Protein AF-A0A8T0P0Z6-F1 (afdb_monomer_lite)

Sequence (246 aa):
MELEAVPFNVAAQAARHPKPAAPAFFATSVLPAGERDALSLLDGKRRLSSHDILGLSAVLQPHPLPDEVPPQPQPYPPKLRKRIDRIIAERRRGWRMWYPTLVDIADAALRKFARQTGSRYRLHTIYGENIIQTGEFLLDQYFHINFMAWPKGKQNKSQTPVHFFAEAHNPSQRNRYKEKITLCCMLVNAQRSPSHVDNCYACAKGKKKINHPNGEEHFGGHPRKTGETEDDCGCPSTIDVDYRFF

pLDDT: mean 70.1, std 17.38, range [28.62, 94.25]

InterPro domains:
  IPR022059 Domain of unknown function DUF3615 [PF12274] (106-213)

Foldseek 3Di:
DVVQLVVQLVVCVVVVPVDSNQRSQLCVPQCVQLVVQLCVLPPPDPDDDPVSVVSSVVSSDRDDDPPDDPPDPDPPDPVVVVVVVVVVVVVVVVCVVCVVVVVVQVVLLQVVVCVVPVWHWAWDFWQFWDWFDDDPDNAWIKIWTKTWTHTPDPDDPPDDTWIKIWMFTDHDPPDDDDRRTPDIDTQDCPPVPVDPLADQQRCVVVVTDGDDHPPDDDPSNDGDPPDDDPPPPDDDPPPPDSDRDD

Organism: Panicum virgatum (NCBI:txid38727)

Secondary structure (DSSP, 8-state):
-HHHHHHHHHHHHHTT-SSTHHHHHHHHHTHHHHHHHHHHHHTT-SS--HHHHHHHHHHTPPPPPTT-PPPP-----HHHHHHHHHHHHHHHHHHHHHHHHHHHHHHHHHHHHHHHHS--EEEEEEEEEEEEE-SSSTT-EEEEEEEEEEESSS--TT--PEEEEEEEEPPPTT--SS--EEEEEE-------SSTTSS-HHHHHTT------SS---TT-----TT----------TT-------

Structure (mmCIF, N/CA/C/O backbone):
data_AF-A0A8T0P0Z6-F1
#
_entry.id   AF-A0A8T0P0Z6-F1
#
loop_
_atom_site.group_PDB
_atom_site.id
_atom_site.type_symbol
_atom_site.label_atom_id
_atom_site.label_alt_id
_atom_site.label_comp_id
_atom_site.label_asym_id
_atom_site.label_entity_id
_atom_site.label_seq_id
_atom_site.pdbx_PDB_ins_code
_atom_site.Cartn_x
_atom_site.Cartn_y
_atom_site.Cartn_z
_atom_site.occupancy
_atom_site.B_iso_or_equiv
_atom_site.auth_seq_id
_atom_site.auth_comp_id
_atom_site.auth_asym_id
_atom_site.auth_atom_id
_atom_site.pdbx_PDB_model_num
ATOM 1 N N . MET A 1 1 ? 15.269 -30.163 -9.418 1.00 50.66 1 MET A N 1
ATOM 2 C CA . MET A 1 1 ? 15.721 -28.877 -9.986 1.00 50.66 1 MET A CA 1
ATOM 3 C C . MET A 1 1 ? 14.980 -28.533 -11.279 1.00 50.66 1 MET A C 1
ATOM 5 O O . MET A 1 1 ? 14.396 -27.466 -11.329 1.00 50.66 1 MET A O 1
ATOM 9 N N . GLU A 1 2 ? 14.885 -29.422 -12.281 1.00 51.09 2 GLU A N 1
ATOM 10 C CA . GLU A 1 2 ? 14.141 -29.129 -13.533 1.00 51.09 2 GLU A CA 1
ATOM 11 C C . GLU A 1 2 ? 12.633 -28.857 -13.341 1.00 51.09 2 GLU A C 1
ATOM 13 O O . GLU A 1 2 ? 12.065 -28.016 -14.032 1.00 51.09 2 GLU A O 1
ATOM 18 N N . LEU A 1 3 ? 11.989 -29.496 -12.358 1.00 56.78 3 LEU A N 1
ATOM 19 C CA . LEU A 1 3 ? 10.568 -29.283 -12.037 1.00 56.78 3 LEU A CA 1
ATOM 20 C C . LEU A 1 3 ? 10.249 -27.875 -11.493 1.00 56.78 3 LEU A C 1
ATOM 22 O O . LEU A 1 3 ? 9.133 -27.397 -11.678 1.00 56.78 3 LEU A O 1
ATOM 26 N N . GLU A 1 4 ? 11.212 -27.188 -10.869 1.00 62.84 4 GLU A N 1
ATOM 27 C CA . GLU A 1 4 ? 11.011 -25.838 -10.308 1.00 62.84 4 GLU A CA 1
ATOM 28 C C . GLU A 1 4 ? 11.092 -24.737 -11.378 1.00 62.84 4 GLU A C 1
ATOM 30 O O . GLU A 1 4 ? 10.569 -23.644 -11.181 1.00 62.84 4 GLU A O 1
ATOM 35 N N . ALA A 1 5 ? 11.688 -25.030 -12.538 1.00 67.50 5 ALA A N 1
ATOM 36 C CA . ALA A 1 5 ? 11.855 -24.098 -13.654 1.00 67.50 5 ALA A CA 1
ATOM 37 C C . ALA A 1 5 ? 10.603 -23.966 -14.544 1.00 67.50 5 ALA A C 1
ATOM 39 O O . ALA A 1 5 ? 10.434 -22.967 -15.251 1.00 67.50 5 ALA A O 1
ATOM 40 N N . VAL A 1 6 ? 9.717 -24.970 -14.522 1.00 76.25 6 VAL A N 1
ATOM 41 C CA . VAL A 1 6 ? 8.553 -25.067 -15.422 1.00 76.25 6 VAL A CA 1
ATOM 42 C C . VAL A 1 6 ? 7.593 -23.876 -15.280 1.00 76.25 6 VAL A C 1
ATOM 44 O O . VAL A 1 6 ? 7.261 -23.277 -16.308 1.00 76.25 6 VAL A O 1
ATOM 47 N N . PRO A 1 7 ? 7.188 -23.441 -14.068 1.00 80.62 7 PRO A N 1
ATOM 48 C CA . PRO A 1 7 ? 6.281 -22.301 -13.921 1.00 80.62 7 PRO A CA 1
ATOM 49 C C . PRO A 1 7 ? 6.872 -20.989 -14.454 1.00 80.62 7 PRO A C 1
ATOM 51 O O . PRO A 1 7 ? 6.157 -20.192 -15.062 1.00 80.62 7 PRO A O 1
ATOM 54 N N . PHE A 1 8 ? 8.182 -20.776 -14.279 1.00 78.50 8 PHE A N 1
ATOM 55 C CA . PHE A 1 8 ? 8.871 -19.572 -14.753 1.00 78.50 8 PHE A CA 1
ATOM 56 C C . PHE A 1 8 ? 8.949 -19.521 -16.279 1.00 78.50 8 PHE A C 1
ATOM 58 O O . PHE A 1 8 ? 8.708 -18.466 -16.864 1.00 78.50 8 PHE A O 1
ATOM 65 N N . ASN A 1 9 ? 9.208 -20.660 -16.927 1.00 75.06 9 ASN A N 1
ATOM 66 C CA . ASN A 1 9 ? 9.197 -20.762 -18.387 1.00 75.06 9 ASN A CA 1
ATOM 67 C C . ASN A 1 9 ? 7.802 -20.490 -18.965 1.00 75.06 9 ASN A C 1
ATOM 69 O O . ASN A 1 9 ? 7.666 -19.690 -19.892 1.00 75.06 9 ASN A O 1
ATOM 73 N N . VAL A 1 10 ? 6.759 -21.105 -18.397 1.00 80.62 10 VAL A N 1
ATOM 74 C CA . VAL A 1 10 ? 5.369 -20.912 -18.848 1.00 80.62 10 VAL A CA 1
ATOM 75 C C . VAL A 1 10 ? 4.936 -19.452 -18.680 1.00 80.62 10 VAL A C 1
ATOM 77 O O . VAL A 1 10 ? 4.376 -18.862 -19.604 1.00 80.62 10 VAL A O 1
ATOM 80 N N . ALA A 1 11 ? 5.251 -18.831 -17.539 1.00 76.12 11 ALA A N 1
ATOM 81 C CA . ALA A 1 11 ? 4.951 -17.421 -17.297 1.00 76.12 11 ALA A CA 1
ATOM 82 C C . ALA A 1 11 ? 5.696 -16.491 -18.271 1.00 76.12 11 ALA A C 1
ATOM 84 O O . ALA A 1 11 ? 5.104 -15.555 -18.811 1.00 76.12 11 ALA A O 1
ATOM 85 N N . ALA A 1 12 ? 6.977 -16.761 -18.539 1.00 80.50 12 ALA A N 1
ATOM 86 C CA . ALA A 1 12 ? 7.779 -15.967 -19.464 1.00 80.50 12 ALA A CA 1
ATOM 87 C C . ALA A 1 12 ? 7.280 -16.080 -20.915 1.00 80.50 12 ALA A C 1
ATOM 89 O O . ALA A 1 12 ? 7.253 -15.081 -21.635 1.00 80.50 12 ALA A O 1
ATOM 90 N N . GLN A 1 13 ? 6.831 -17.268 -21.333 1.00 75.88 13 GLN A N 1
ATOM 91 C CA . GLN A 1 13 ? 6.196 -17.478 -22.637 1.00 75.88 13 GLN A CA 1
ATOM 92 C C . GLN A 1 13 ? 4.858 -16.738 -22.748 1.00 75.88 13 GLN A C 1
ATOM 94 O O . GLN A 1 13 ? 4.638 -16.028 -23.730 1.00 75.88 13 GLN A O 1
ATOM 99 N N . ALA A 1 14 ? 3.996 -16.835 -21.730 1.00 77.62 14 ALA A N 1
ATOM 100 C CA . ALA A 1 14 ? 2.722 -16.112 -21.693 1.00 77.62 14 ALA A CA 1
ATOM 101 C C . ALA A 1 14 ? 2.922 -14.586 -21.764 1.00 77.62 14 ALA A C 1
ATOM 103 O O . ALA A 1 14 ? 2.173 -13.886 -22.442 1.00 77.62 14 ALA A O 1
ATOM 104 N N . ALA A 1 15 ? 3.982 -14.079 -21.128 1.00 71.75 15 ALA A N 1
ATOM 105 C CA . ALA A 1 15 ? 4.376 -12.673 -21.171 1.00 71.75 15 ALA A CA 1
ATOM 106 C C . ALA A 1 15 ? 5.114 -12.260 -22.461 1.00 71.75 15 ALA A C 1
ATOM 108 O O . ALA A 1 15 ? 5.504 -11.099 -22.586 1.00 71.75 15 ALA A O 1
ATOM 109 N N . ARG A 1 16 ? 5.332 -13.186 -23.410 1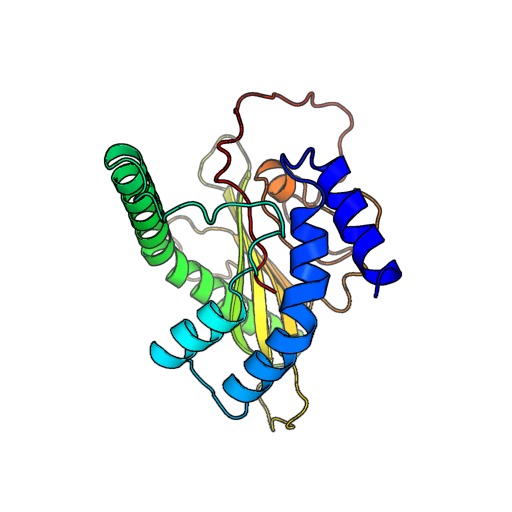.00 76.25 16 ARG A N 1
ATOM 110 C CA . ARG A 1 16 ? 6.127 -12.976 -24.635 1.00 76.25 16 ARG A CA 1
ATOM 111 C C . ARG A 1 16 ? 7.519 -12.404 -24.343 1.00 76.25 16 ARG A C 1
ATOM 113 O O . ARG A 1 16 ? 8.007 -11.527 -25.054 1.00 76.25 16 ARG A O 1
ATOM 120 N N . HIS A 1 17 ? 8.151 -12.883 -23.273 1.00 69.19 17 HIS A N 1
ATOM 121 C CA . HIS A 1 17 ? 9.488 -12.446 -22.894 1.00 69.19 17 HIS A CA 1
ATOM 122 C C . HIS A 1 17 ? 10.482 -12.762 -24.029 1.00 69.19 17 HIS A C 1
ATOM 124 O O . HIS A 1 17 ? 10.458 -13.878 -24.548 1.00 69.19 17 HIS A O 1
ATOM 130 N N . PRO A 1 18 ? 11.388 -11.838 -24.405 1.00 74.94 18 PRO A N 1
ATOM 131 C CA . PRO A 1 18 ? 12.316 -12.041 -25.525 1.00 74.94 18 PRO A CA 1
ATOM 132 C C . PRO A 1 18 ? 13.261 -13.233 -25.324 1.00 74.94 18 PRO A C 1
ATOM 134 O O . PRO A 1 18 ? 13.783 -13.777 -26.291 1.00 74.94 18 PRO A O 1
ATOM 137 N N . LYS A 1 19 ? 13.477 -13.646 -24.068 1.00 76.56 19 LYS A N 1
ATOM 138 C CA . LYS A 1 19 ? 14.253 -14.839 -23.696 1.00 76.56 19 LYS A CA 1
ATOM 139 C C . LYS A 1 19 ? 13.509 -15.643 -22.630 1.00 76.56 19 LYS A C 1
ATOM 141 O O . LYS A 1 19 ? 13.735 -15.407 -21.443 1.00 76.56 19 LYS A O 1
ATOM 146 N N . PRO A 1 20 ? 12.583 -16.539 -23.004 1.00 77.50 20 PRO A N 1
ATOM 147 C CA . PRO A 1 20 ? 11.714 -17.218 -22.041 1.00 77.50 20 PRO A CA 1
ATOM 148 C C . PRO A 1 20 ? 12.456 -18.097 -21.026 1.00 77.50 20 PRO A C 1
ATOM 150 O O . PRO A 1 20 ? 11.967 -18.271 -19.918 1.00 77.50 20 PRO A O 1
ATOM 153 N N . ALA A 1 21 ? 13.649 -18.586 -21.379 1.00 80.31 21 ALA A N 1
ATOM 154 C CA . ALA A 1 21 ? 14.487 -19.407 -20.504 1.00 80.31 21 ALA A CA 1
ATOM 155 C C . ALA A 1 21 ? 15.230 -18.608 -19.415 1.00 80.31 21 ALA A C 1
ATOM 157 O O . ALA A 1 21 ? 15.631 -19.180 -18.404 1.00 80.31 21 ALA A O 1
ATOM 158 N N . ALA A 1 22 ? 15.412 -17.293 -19.589 1.00 76.62 22 ALA A N 1
ATOM 159 C CA . ALA A 1 22 ? 16.219 -16.484 -18.673 1.00 76.62 22 ALA A CA 1
ATOM 160 C C . ALA A 1 22 ? 15.631 -16.397 -17.246 1.00 76.62 22 ALA A C 1
ATOM 162 O O . ALA A 1 22 ? 16.391 -16.577 -16.296 1.00 76.62 22 ALA A O 1
ATOM 163 N N . PRO A 1 23 ? 14.310 -16.197 -17.045 1.00 77.00 23 PRO A N 1
ATOM 164 C CA . PRO A 1 23 ? 13.720 -16.194 -15.705 1.00 77.00 23 PRO A CA 1
ATOM 165 C C . PRO A 1 23 ? 13.849 -17.540 -14.988 1.00 77.00 23 PRO A C 1
ATOM 167 O O . PRO A 1 23 ? 14.138 -17.572 -13.796 1.00 77.00 23 PRO A O 1
ATOM 170 N N . ALA A 1 24 ? 13.670 -18.646 -15.715 1.00 80.25 24 ALA A N 1
ATOM 171 C CA . ALA A 1 24 ? 13.827 -19.987 -15.167 1.00 80.25 24 ALA A CA 1
ATOM 172 C C . ALA A 1 24 ? 15.281 -20.260 -14.765 1.00 80.25 24 ALA A C 1
ATOM 174 O O . ALA A 1 24 ? 15.530 -20.713 -13.652 1.00 80.25 24 ALA A O 1
ATOM 175 N N . PHE A 1 25 ? 16.236 -19.904 -15.628 1.00 77.81 25 PHE A N 1
ATOM 176 C CA . PHE A 1 25 ? 17.660 -20.037 -15.334 1.00 77.81 25 PHE A CA 1
ATOM 177 C C . PHE A 1 25 ? 18.079 -19.190 -14.131 1.00 77.81 25 PHE A C 1
ATOM 179 O O . PHE A 1 25 ? 18.789 -19.679 -13.254 1.00 77.81 25 PHE A O 1
ATOM 186 N N . PHE A 1 26 ? 17.615 -17.941 -14.046 1.00 77.31 26 PHE A N 1
ATOM 187 C CA . PHE A 1 26 ? 17.838 -17.088 -12.880 1.00 77.31 26 PHE A CA 1
ATOM 188 C C . PHE A 1 26 ? 17.279 -17.733 -11.607 1.00 77.31 26 PHE A C 1
ATOM 190 O O . PHE A 1 26 ? 17.988 -17.834 -10.607 1.00 77.31 26 PHE A O 1
ATOM 197 N N . ALA A 1 27 ? 16.040 -18.230 -11.662 1.00 77.00 27 ALA A N 1
ATOM 198 C CA . ALA A 1 27 ? 15.393 -18.859 -10.520 1.00 77.00 27 ALA A CA 1
ATOM 199 C C . ALA A 1 27 ? 16.169 -20.084 -10.016 1.00 77.00 27 ALA A C 1
ATOM 201 O O . ALA A 1 27 ? 16.363 -20.236 -8.815 1.00 77.00 27 ALA A O 1
ATOM 202 N N . THR A 1 28 ? 16.670 -20.926 -10.921 1.00 76.38 28 THR A N 1
ATOM 203 C CA . THR A 1 28 ? 17.402 -22.140 -10.540 1.00 76.38 28 THR A CA 1
ATOM 204 C C . THR A 1 28 ? 18.862 -21.893 -10.167 1.00 76.38 28 THR A C 1
ATOM 206 O O . THR A 1 28 ? 19.406 -22.638 -9.358 1.00 76.38 28 THR A O 1
ATOM 209 N N . SER A 1 29 ? 19.517 -20.883 -10.752 1.00 73.12 29 SER A N 1
ATOM 210 C CA . SER A 1 29 ? 20.955 -20.633 -10.544 1.00 73.12 29 SER A CA 1
ATOM 211 C C . SER A 1 29 ? 21.252 -19.658 -9.407 1.00 73.12 29 SER A C 1
ATOM 213 O O . SER A 1 29 ? 22.261 -19.816 -8.725 1.00 73.12 29 SER A O 1
ATOM 215 N N . VAL A 1 30 ? 20.395 -18.656 -9.193 1.00 70.12 30 VAL A N 1
ATOM 216 C CA . VAL A 1 30 ? 20.659 -17.558 -8.251 1.00 70.12 30 VAL A CA 1
ATOM 217 C C . VAL A 1 30 ? 19.897 -17.737 -6.943 1.00 70.12 30 VAL A C 1
ATOM 219 O O . VAL A 1 30 ? 20.469 -17.503 -5.883 1.00 70.12 30 VAL A O 1
ATOM 222 N N . LEU A 1 31 ? 18.632 -18.173 -6.974 1.00 68.75 31 LEU A N 1
ATOM 223 C CA . LEU A 1 31 ? 17.792 -18.163 -5.767 1.00 68.75 31 LEU A CA 1
ATOM 224 C C . LEU A 1 31 ? 18.279 -19.101 -4.648 1.00 68.75 31 LEU A C 1
ATOM 226 O O . LEU A 1 31 ? 18.330 -18.636 -3.514 1.00 68.75 31 LEU A O 1
ATOM 230 N N . PRO A 1 32 ? 18.704 -20.357 -4.897 1.00 70.12 32 PRO A N 1
ATOM 231 C CA . PRO A 1 32 ? 19.061 -21.263 -3.800 1.00 70.12 32 PRO A CA 1
ATOM 232 C C . PRO A 1 32 ? 20.306 -20.830 -3.010 1.00 70.12 32 PRO A C 1
ATOM 234 O O . PRO A 1 32 ? 20.366 -21.003 -1.792 1.00 70.12 32 PRO A O 1
ATOM 237 N N . ALA A 1 33 ? 21.308 -20.274 -3.696 1.00 68.19 33 ALA A N 1
ATOM 238 C CA . ALA A 1 33 ? 22.504 -19.722 -3.059 1.00 68.19 33 ALA A CA 1
ATOM 239 C C . ALA A 1 33 ? 22.221 -18.324 -2.498 1.00 68.19 33 ALA A C 1
ATOM 241 O O . ALA A 1 33 ? 22.554 -18.024 -1.351 1.00 68.19 33 ALA A O 1
ATOM 242 N N . GLY A 1 34 ? 21.521 -17.499 -3.276 1.00 71.38 34 GLY A N 1
ATOM 243 C CA . GLY A 1 34 ? 21.288 -16.118 -2.912 1.00 71.38 34 GLY A CA 1
ATOM 244 C C . GLY A 1 34 ? 20.305 -15.913 -1.772 1.00 71.38 34 GLY A C 1
ATOM 245 O O . GLY A 1 34 ? 20.453 -14.955 -1.020 1.00 71.38 34 GLY A O 1
ATOM 246 N N . GLU A 1 35 ? 19.361 -16.828 -1.567 1.00 73.00 35 GLU A N 1
ATOM 247 C CA . GLU A 1 35 ? 18.491 -16.815 -0.393 1.00 73.00 35 GLU A CA 1
ATOM 248 C C . GLU A 1 35 ? 19.293 -17.035 0.895 1.00 73.00 35 GLU A C 1
ATOM 250 O O . GLU A 1 35 ? 19.125 -16.289 1.857 1.00 73.00 35 GLU A O 1
ATOM 255 N N . ARG A 1 36 ? 20.227 -17.995 0.913 1.00 76.69 36 ARG A N 1
ATOM 256 C CA . ARG A 1 36 ? 21.071 -18.264 2.091 1.00 76.69 36 ARG A CA 1
ATOM 257 C C . ARG A 1 36 ? 21.987 -17.089 2.419 1.00 76.69 36 ARG A C 1
ATOM 259 O O . ARG A 1 36 ? 22.088 -16.694 3.585 1.00 76.69 36 ARG A O 1
ATOM 266 N N . ASP A 1 37 ? 22.615 -16.514 1.400 1.00 76.56 37 ASP A N 1
ATOM 267 C CA . ASP A 1 37 ? 23.527 -15.382 1.562 1.00 76.56 37 ASP A CA 1
ATOM 268 C C . ASP A 1 37 ? 22.770 -14.112 1.966 1.00 76.56 37 ASP A C 1
ATOM 270 O O . ASP A 1 37 ? 23.211 -13.381 2.855 1.00 76.56 37 ASP A O 1
ATOM 274 N N . ALA A 1 38 ? 21.586 -13.880 1.390 1.00 76.44 38 ALA A N 1
ATOM 275 C CA . ALA A 1 38 ? 20.717 -12.779 1.782 1.00 76.44 38 ALA A CA 1
ATOM 276 C C . ALA A 1 38 ? 20.230 -12.934 3.226 1.00 76.44 38 ALA A C 1
ATOM 278 O O . ALA A 1 38 ? 20.351 -11.991 4.001 1.00 76.44 38 ALA A O 1
ATOM 279 N N . LEU A 1 39 ? 19.742 -14.112 3.626 1.00 78.88 39 LEU A N 1
ATOM 280 C CA . LEU A 1 39 ? 19.300 -14.360 5.002 1.00 78.88 39 LEU A CA 1
ATOM 281 C C . LEU A 1 39 ? 20.436 -14.140 6.008 1.00 78.88 39 LEU A C 1
ATOM 283 O O . LEU A 1 39 ? 20.221 -13.499 7.034 1.00 78.88 39 LEU A O 1
ATOM 287 N N . SER A 1 40 ? 21.653 -14.577 5.680 1.00 80.06 40 SER A N 1
ATOM 288 C CA . SER A 1 40 ? 22.841 -14.362 6.518 1.00 80.06 40 SER A CA 1
ATOM 289 C C . SER A 1 40 ? 23.240 -12.884 6.597 1.00 80.06 40 SER A C 1
ATOM 291 O O . SER A 1 40 ? 23.592 -12.382 7.662 1.00 80.06 40 SER A O 1
ATOM 293 N N . LEU A 1 41 ? 23.157 -12.151 5.481 1.00 77.94 41 LEU A N 1
ATOM 294 C CA . LEU A 1 41 ? 23.426 -10.709 5.439 1.00 77.94 41 LEU A CA 1
ATOM 295 C C . LEU A 1 41 ? 22.390 -9.891 6.216 1.00 77.94 41 LEU A C 1
ATOM 297 O O . LEU A 1 41 ? 22.733 -8.818 6.727 1.00 77.94 41 LEU A O 1
ATOM 301 N N . LEU A 1 42 ? 21.148 -10.373 6.265 1.00 77.69 42 LEU A N 1
ATOM 302 C CA . LEU A 1 42 ? 20.004 -9.736 6.913 1.00 77.69 42 LEU A CA 1
ATOM 303 C C . LEU A 1 42 ? 19.866 -10.107 8.394 1.00 77.69 42 LEU A C 1
ATOM 305 O O . LEU A 1 42 ? 19.159 -9.401 9.121 1.00 77.69 42 LEU A O 1
ATOM 309 N N . ASP A 1 43 ? 20.542 -11.163 8.852 1.00 81.06 43 ASP A N 1
ATOM 310 C CA . ASP A 1 43 ? 20.400 -11.648 10.219 1.00 81.06 43 ASP A CA 1
ATOM 311 C C . ASP A 1 43 ? 20.787 -10.575 11.249 1.00 81.06 43 ASP A C 1
ATOM 313 O O . ASP A 1 43 ? 21.814 -9.897 11.160 1.00 81.06 43 ASP A O 1
ATOM 317 N N . GLY A 1 44 ? 19.896 -10.363 12.216 1.00 71.00 44 GLY A N 1
ATOM 318 C CA . GLY A 1 44 ? 20.056 -9.375 13.283 1.00 71.00 44 GLY A CA 1
ATOM 319 C C . GLY A 1 44 ? 20.062 -7.893 12.864 1.00 71.00 44 GLY A C 1
ATOM 320 O O . GLY A 1 44 ? 20.144 -7.027 13.744 1.00 71.00 44 GLY A O 1
ATOM 321 N N . LYS A 1 45 ? 19.946 -7.543 11.573 1.00 76.94 45 LYS A N 1
ATOM 322 C CA . LYS A 1 45 ? 20.040 -6.144 11.112 1.00 76.94 45 LYS A CA 1
ATOM 323 C C . LYS A 1 45 ? 18.681 -5.450 11.049 1.00 76.94 45 LYS A C 1
ATOM 325 O O . LYS A 1 45 ? 17.746 -5.895 10.397 1.00 76.94 45 LYS A O 1
ATOM 330 N N . ARG A 1 46 ? 18.587 -4.269 11.676 1.00 71.81 46 ARG A N 1
ATOM 331 C CA . ARG A 1 46 ? 17.392 -3.396 11.599 1.00 71.81 46 ARG A CA 1
ATOM 332 C C . ARG A 1 46 ? 17.404 -2.434 10.407 1.00 71.81 46 ARG A C 1
ATOM 334 O O . ARG A 1 46 ? 16.361 -1.880 10.072 1.00 71.81 46 ARG A O 1
ATOM 341 N N . ARG A 1 47 ? 18.576 -2.168 9.819 1.00 76.94 47 ARG A N 1
ATOM 342 C CA . ARG A 1 47 ? 18.775 -1.284 8.657 1.00 76.94 47 ARG A CA 1
ATOM 343 C C . ARG A 1 47 ? 19.942 -1.798 7.821 1.00 76.94 47 ARG A C 1
ATOM 345 O O . ARG A 1 47 ? 20.934 -2.244 8.387 1.00 76.94 47 ARG A O 1
ATOM 352 N N . LEU A 1 48 ? 19.823 -1.669 6.503 1.00 82.88 48 LEU A N 1
ATOM 353 C CA . LEU A 1 48 ? 20.883 -1.989 5.550 1.00 82.88 48 LEU A CA 1
ATOM 354 C C . LEU A 1 48 ? 21.823 -0.799 5.375 1.00 82.88 48 LEU A C 1
ATOM 356 O O . LEU A 1 48 ? 21.375 0.335 5.186 1.00 82.88 48 LEU A O 1
ATOM 360 N N . SER A 1 49 ? 23.122 -1.066 5.428 1.00 82.94 49 SER A N 1
ATOM 361 C CA . SER A 1 49 ? 24.159 -0.142 4.979 1.00 82.94 49 SER A CA 1
ATOM 362 C C . SER A 1 49 ? 24.309 -0.191 3.455 1.00 82.94 49 SER A C 1
ATOM 364 O O . SER A 1 49 ? 23.864 -1.133 2.799 1.00 82.94 49 SER A O 1
ATOM 366 N N . SER A 1 50 ? 24.987 0.799 2.872 1.00 79.00 50 SER A N 1
ATOM 367 C CA . SER A 1 50 ? 25.334 0.772 1.444 1.00 79.00 50 SER A CA 1
ATOM 368 C C . SER A 1 50 ? 26.144 -0.473 1.069 1.00 79.00 50 SER A C 1
ATOM 370 O O . SER A 1 50 ? 25.969 -1.008 -0.019 1.00 79.00 50 SER A O 1
ATOM 372 N N . HIS A 1 51 ? 26.992 -0.957 1.980 1.00 81.06 51 HIS A N 1
ATOM 373 C CA . HIS A 1 51 ? 27.751 -2.188 1.786 1.00 81.06 51 HIS A CA 1
ATOM 374 C C . HIS A 1 51 ? 26.835 -3.419 1.742 1.00 81.06 51 HIS A C 1
ATOM 376 O O . HIS A 1 51 ? 27.006 -4.275 0.883 1.00 81.06 51 HIS A O 1
ATOM 382 N N . ASP A 1 52 ? 25.818 -3.480 2.606 1.00 80.44 52 ASP A N 1
ATOM 383 C CA . ASP A 1 52 ? 24.837 -4.575 2.591 1.00 80.44 52 ASP A CA 1
ATOM 384 C C . ASP A 1 52 ? 24.029 -4.584 1.291 1.00 80.44 52 ASP A C 1
ATOM 386 O O . ASP A 1 52 ? 23.789 -5.642 0.719 1.00 80.44 52 ASP A O 1
ATOM 390 N N . ILE A 1 53 ? 23.653 -3.404 0.789 1.00 80.94 53 ILE A N 1
ATOM 391 C CA . ILE A 1 53 ? 22.948 -3.266 -0.493 1.00 80.94 53 ILE A CA 1
ATOM 392 C C . ILE A 1 53 ? 23.826 -3.763 -1.646 1.00 80.94 53 ILE A C 1
ATOM 394 O O . ILE A 1 53 ? 23.336 -4.470 -2.524 1.00 80.94 53 ILE A O 1
ATOM 398 N N . LEU A 1 54 ? 25.118 -3.426 -1.640 1.00 80.25 54 LEU A N 1
ATOM 399 C CA . LEU A 1 54 ? 26.065 -3.917 -2.643 1.00 80.25 54 LEU A CA 1
ATOM 400 C C . LEU A 1 54 ? 26.252 -5.436 -2.549 1.00 80.25 54 LEU A C 1
ATOM 402 O O . LEU A 1 54 ? 26.242 -6.100 -3.580 1.00 80.25 54 LEU A O 1
ATOM 406 N N . GLY A 1 55 ? 26.348 -5.986 -1.336 1.00 79.94 55 GLY A N 1
ATOM 407 C CA . GLY A 1 55 ? 26.431 -7.429 -1.106 1.00 79.94 55 GLY A CA 1
ATOM 408 C C . GLY A 1 55 ? 25.198 -8.171 -1.626 1.00 79.94 55 GLY A C 1
ATOM 409 O O . GLY A 1 55 ? 25.329 -9.100 -2.415 1.00 79.94 55 GLY A O 1
ATOM 410 N N . LEU A 1 56 ? 23.996 -7.701 -1.280 1.00 79.75 56 LEU A N 1
ATOM 411 C CA . LEU A 1 56 ? 22.738 -8.260 -1.790 1.00 79.75 56 LEU A CA 1
ATOM 412 C C . LEU A 1 56 ? 22.637 -8.141 -3.317 1.00 79.75 56 LEU A C 1
ATOM 414 O O . LEU A 1 56 ? 22.195 -9.067 -3.991 1.00 79.75 56 LEU A O 1
ATOM 418 N N . SER A 1 57 ? 23.079 -7.016 -3.882 1.00 79.38 57 SER A N 1
ATOM 419 C CA . SER A 1 57 ? 23.089 -6.814 -5.332 1.00 79.38 57 SER A CA 1
ATOM 420 C C . SER A 1 57 ? 24.071 -7.738 -6.051 1.00 79.38 57 SER A C 1
ATOM 422 O O . SER A 1 57 ? 23.815 -8.081 -7.205 1.00 79.38 57 SER A O 1
ATOM 424 N N . ALA A 1 58 ? 25.188 -8.095 -5.410 1.00 77.44 58 ALA A N 1
ATOM 425 C CA . ALA A 1 58 ? 26.172 -9.033 -5.941 1.00 77.44 58 ALA A CA 1
ATOM 426 C C . ALA A 1 58 ? 25.626 -10.465 -5.924 1.00 77.44 58 ALA A C 1
ATOM 428 O O . ALA A 1 58 ? 25.732 -11.172 -6.920 1.00 77.44 58 ALA A O 1
ATOM 429 N N . VAL A 1 59 ? 24.966 -10.845 -4.827 1.00 76.75 59 VAL A N 1
ATOM 430 C CA . VAL A 1 59 ? 24.288 -12.137 -4.673 1.00 76.75 59 VAL A CA 1
ATOM 431 C C . VAL A 1 59 ? 23.210 -12.350 -5.742 1.00 76.75 59 VAL A C 1
ATOM 433 O O . VAL A 1 59 ? 23.047 -13.453 -6.249 1.00 76.75 59 VAL A O 1
ATOM 436 N N . LEU A 1 60 ? 22.490 -11.289 -6.114 1.00 74.00 60 LEU A N 1
ATOM 437 C CA . LEU A 1 60 ? 21.438 -11.332 -7.132 1.00 74.00 60 LEU A CA 1
ATOM 438 C C . LEU A 1 60 ? 21.954 -11.148 -8.568 1.00 74.00 60 LEU A C 1
ATOM 440 O O . LEU A 1 60 ? 21.138 -11.018 -9.484 1.00 74.00 60 LEU A O 1
ATOM 444 N N . GLN A 1 61 ? 23.272 -11.098 -8.795 1.00 70.88 61 GLN A N 1
ATOM 445 C CA . GLN A 1 61 ? 23.784 -11.024 -10.162 1.00 70.88 61 GLN A CA 1
ATOM 446 C C . GLN A 1 61 ? 23.460 -12.329 -10.899 1.00 70.88 61 GLN A C 1
ATOM 448 O O . GLN A 1 61 ? 23.838 -13.406 -10.433 1.00 70.88 61 GLN A O 1
ATOM 453 N N . PRO A 1 62 ? 22.769 -12.263 -12.050 1.00 64.62 62 PRO A N 1
ATOM 454 C CA . PRO A 1 62 ? 22.550 -13.444 -12.863 1.00 64.62 62 PRO A CA 1
ATOM 455 C C . PRO A 1 62 ? 23.896 -13.998 -13.327 1.00 64.62 62 PRO A C 1
ATOM 457 O O . PRO A 1 62 ? 24.746 -13.254 -13.822 1.00 64.62 62 PRO A O 1
ATOM 460 N N . HIS A 1 63 ? 24.070 -15.314 -13.214 1.00 64.31 63 HIS A N 1
ATOM 461 C CA . HIS A 1 63 ? 25.133 -15.986 -13.948 1.00 64.31 63 HIS A CA 1
ATOM 462 C C . HIS A 1 63 ? 24.863 -15.798 -15.450 1.00 64.31 63 HIS A C 1
ATOM 464 O O . HIS A 1 63 ? 23.703 -15.897 -15.868 1.00 64.31 63 HIS A O 1
ATOM 470 N N . PRO A 1 64 ? 25.884 -15.497 -16.269 1.00 62.22 64 PRO A N 1
ATOM 471 C CA . PRO A 1 64 ? 25.696 -15.439 -17.710 1.00 62.22 64 PRO A CA 1
ATOM 472 C C . PRO A 1 64 ? 25.189 -16.798 -18.204 1.00 62.22 64 PRO A C 1
ATOM 474 O O . PRO A 1 64 ? 25.648 -17.849 -17.749 1.00 62.22 64 PRO A O 1
ATOM 477 N N . LEU A 1 65 ? 24.213 -16.774 -19.114 1.00 62.81 65 LEU A N 1
ATOM 478 C CA . LEU A 1 65 ? 23.777 -17.988 -19.796 1.00 62.81 65 LEU A CA 1
ATOM 479 C C . LEU A 1 65 ? 24.973 -18.577 -20.574 1.00 62.81 65 LEU A C 1
ATOM 481 O O . LEU A 1 65 ? 25.784 -17.795 -21.071 1.00 62.81 65 LEU A O 1
ATOM 485 N N . PRO A 1 66 ? 25.086 -19.914 -20.710 1.00 59.22 66 PRO A N 1
ATOM 486 C CA . PRO A 1 66 ? 26.251 -20.571 -21.319 1.00 59.22 66 PRO A CA 1
ATOM 487 C C . PRO A 1 66 ? 26.663 -20.028 -22.700 1.00 59.22 66 PRO A C 1
ATOM 489 O O . PRO A 1 66 ? 27.843 -20.061 -23.030 1.00 59.22 66 PRO A O 1
ATOM 492 N N . ASP A 1 67 ? 25.711 -19.473 -23.459 1.00 61.03 67 ASP A N 1
ATOM 493 C CA . ASP A 1 67 ? 25.914 -18.941 -24.814 1.00 61.03 67 ASP A CA 1
ATOM 494 C C . ASP A 1 67 ? 25.871 -17.401 -24.903 1.00 61.03 67 ASP A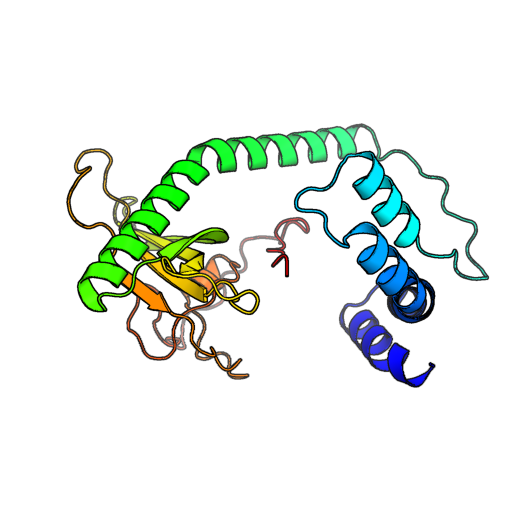 C 1
ATOM 496 O O . ASP A 1 67 ? 25.903 -16.830 -25.996 1.00 61.03 67 ASP A O 1
ATOM 500 N N . GLU A 1 68 ? 25.776 -16.691 -23.776 1.00 57.66 68 GLU A N 1
ATOM 501 C CA . GLU A 1 68 ? 25.730 -15.229 -23.770 1.00 57.66 68 GLU A CA 1
ATOM 502 C C . GLU A 1 68 ? 27.096 -14.623 -23.461 1.00 57.66 68 GLU A C 1
ATOM 504 O O . GLU A 1 68 ? 27.597 -14.684 -22.339 1.00 57.66 68 GLU A O 1
ATOM 509 N N . VAL A 1 69 ? 27.662 -13.929 -24.454 1.00 60.16 69 VAL A N 1
ATOM 510 C CA . VAL A 1 69 ? 28.668 -12.896 -24.192 1.00 60.16 69 VAL A CA 1
ATOM 511 C C . VAL A 1 69 ? 28.031 -11.903 -23.215 1.00 60.16 69 VAL A C 1
ATOM 513 O O . VAL A 1 69 ? 26.979 -11.348 -23.554 1.00 60.16 69 VAL A O 1
ATOM 516 N N . PRO A 1 70 ? 28.620 -11.666 -22.025 1.00 53.25 70 PRO A N 1
ATOM 517 C CA . PRO A 1 70 ? 28.071 -10.718 -21.072 1.00 53.25 70 PRO A CA 1
ATOM 518 C C . PRO A 1 70 ? 27.846 -9.389 -21.793 1.00 53.25 70 PRO A C 1
ATOM 520 O O . PRO A 1 70 ? 28.804 -8.853 -22.367 1.00 53.25 70 PRO A O 1
ATOM 523 N N . PRO A 1 71 ? 26.614 -8.847 -21.825 1.00 52.50 71 PRO A N 1
ATOM 524 C CA . PRO A 1 71 ? 26.420 -7.520 -22.369 1.00 52.50 71 PRO A CA 1
ATOM 525 C C . PRO A 1 71 ? 27.302 -6.589 -21.543 1.00 52.50 71 PRO A C 1
ATOM 527 O O . PRO A 1 71 ? 27.118 -6.469 -20.330 1.00 52.50 71 PRO A O 1
ATOM 530 N N . GLN A 1 72 ? 28.296 -5.960 -22.180 1.00 54.78 72 GLN A N 1
ATOM 531 C CA . GLN A 1 72 ? 29.032 -4.898 -21.510 1.00 54.78 72 GLN A CA 1
ATOM 532 C C . GLN A 1 72 ? 27.998 -3.899 -20.986 1.00 54.78 72 GLN A C 1
ATOM 534 O O . GLN A 1 72 ? 27.053 -3.601 -21.726 1.00 54.78 72 GLN A O 1
ATOM 539 N N . PRO A 1 73 ? 28.127 -3.407 -19.741 1.00 52.66 73 PRO A N 1
ATOM 540 C CA . PRO A 1 73 ? 27.211 -2.423 -19.191 1.00 52.66 73 PRO A CA 1
ATOM 541 C C . PRO A 1 73 ? 27.310 -1.157 -20.040 1.00 52.66 73 PRO A C 1
ATOM 543 O O . PRO A 1 73 ? 28.120 -0.270 -19.785 1.00 52.66 73 PRO A O 1
ATOM 546 N N . GLN A 1 74 ? 26.510 -1.093 -21.102 1.00 58.25 74 GLN A N 1
ATOM 547 C CA . GLN A 1 74 ? 26.421 0.085 -21.931 1.00 58.25 74 GLN A CA 1
ATOM 548 C C . GLN A 1 74 ? 25.649 1.103 -21.103 1.00 58.25 74 GLN A C 1
ATOM 550 O O . GLN A 1 74 ? 24.487 0.855 -20.758 1.00 58.25 74 GLN A O 1
ATOM 555 N N . PRO A 1 75 ? 26.272 2.230 -20.719 1.00 62.78 75 PRO A N 1
ATOM 556 C CA . PRO A 1 75 ? 25.540 3.277 -20.039 1.00 62.78 75 PRO A CA 1
ATOM 557 C C . PRO A 1 75 ? 24.353 3.658 -20.921 1.00 62.78 75 PRO A C 1
ATOM 559 O O . PRO A 1 75 ? 24.508 3.858 -22.128 1.00 62.78 75 PRO A O 1
ATOM 562 N N . TYR A 1 76 ? 23.161 3.731 -20.320 1.00 61.25 76 TYR A N 1
ATOM 563 C CA . TYR A 1 76 ? 21.957 4.151 -21.029 1.00 61.25 76 TYR A CA 1
ATOM 564 C C . TYR A 1 76 ? 22.258 5.392 -21.878 1.00 61.25 76 TYR A C 1
ATOM 566 O O . TYR A 1 76 ? 22.952 6.294 -21.384 1.00 61.25 76 TYR A O 1
ATOM 574 N N . PRO A 1 77 ? 21.713 5.492 -23.107 1.00 75.75 77 PRO A N 1
ATOM 575 C CA . PRO A 1 77 ? 21.884 6.676 -23.932 1.00 75.75 77 PRO A CA 1
ATOM 576 C C . PRO A 1 77 ? 21.647 7.938 -23.089 1.00 75.75 77 PRO A C 1
ATOM 578 O O . PRO A 1 77 ? 20.647 7.987 -22.362 1.00 75.75 77 PRO A O 1
ATOM 581 N N . PRO A 1 78 ? 22.507 8.973 -23.152 1.00 75.19 78 PRO A N 1
ATOM 582 C CA . PRO A 1 78 ? 22.433 10.117 -22.236 1.00 75.19 78 PRO A CA 1
ATOM 583 C C . PRO A 1 78 ? 21.047 10.777 -22.169 1.00 75.19 78 PRO A C 1
ATOM 585 O O . PRO A 1 78 ? 20.631 11.272 -21.122 1.00 75.19 78 PRO A O 1
ATOM 588 N N . LYS A 1 79 ? 20.298 10.745 -23.281 1.00 75.38 79 LYS A N 1
ATOM 589 C CA . LYS A 1 79 ? 18.904 11.211 -23.365 1.00 75.38 79 LYS A CA 1
ATOM 590 C C . LYS A 1 79 ? 17.939 10.355 -22.531 1.00 75.38 79 LYS A C 1
ATOM 592 O O . LYS A 1 79 ? 17.089 10.909 -21.838 1.00 75.38 79 LYS A O 1
ATOM 597 N N . LEU A 1 80 ? 18.080 9.029 -22.574 1.00 75.94 80 LEU A N 1
ATOM 598 C CA . LEU A 1 80 ? 17.268 8.094 -21.792 1.00 75.94 80 LEU A CA 1
ATOM 599 C C . LEU A 1 80 ? 17.566 8.237 -20.296 1.00 75.94 80 LEU A C 1
ATOM 601 O O . LEU A 1 80 ? 16.632 8.360 -19.509 1.00 75.94 80 LEU A O 1
ATOM 605 N N . ARG A 1 81 ? 18.847 8.341 -19.919 1.00 76.00 81 ARG A N 1
ATOM 606 C CA . ARG A 1 81 ? 19.260 8.591 -18.529 1.00 76.00 81 ARG A CA 1
ATOM 607 C C . ARG A 1 81 ? 18.634 9.870 -17.967 1.00 76.00 81 ARG A C 1
ATOM 609 O O . ARG A 1 81 ? 17.962 9.814 -16.946 1.00 76.00 81 ARG A O 1
ATOM 616 N N . LYS A 1 82 ? 18.749 10.998 -18.681 1.00 79.00 82 LYS A N 1
ATOM 617 C CA . LYS A 1 82 ? 18.129 12.274 -18.270 1.00 79.00 82 LYS A CA 1
ATOM 618 C C . LYS A 1 82 ? 16.608 12.171 -18.118 1.00 79.00 82 LYS A C 1
ATOM 620 O O . LYS A 1 82 ? 16.044 12.769 -17.205 1.00 79.00 82 LYS A O 1
ATOM 625 N N . ARG A 1 83 ? 15.934 11.424 -19.002 1.00 78.94 83 ARG A N 1
ATOM 626 C CA . ARG A 1 83 ? 14.485 11.189 -18.912 1.00 78.94 83 ARG A CA 1
ATOM 627 C C . ARG A 1 83 ? 14.128 10.375 -17.667 1.00 78.94 83 ARG A C 1
ATOM 629 O O . ARG A 1 83 ? 13.187 10.748 -16.975 1.00 78.94 83 ARG A O 1
ATOM 636 N N . ILE A 1 84 ? 14.878 9.313 -17.375 1.00 77.69 84 ILE A N 1
ATOM 637 C CA . ILE A 1 84 ? 14.694 8.482 -16.176 1.00 77.69 84 ILE A CA 1
ATOM 638 C C . ILE A 1 84 ? 14.930 9.312 -14.911 1.00 77.69 84 ILE A C 1
ATOM 640 O O . ILE A 1 84 ? 14.067 9.341 -14.037 1.00 77.69 84 ILE A O 1
ATOM 644 N N . ASP A 1 85 ? 16.040 10.051 -14.844 1.00 80.00 85 ASP A N 1
ATOM 645 C CA . ASP A 1 85 ? 16.376 10.906 -13.701 1.00 80.00 85 ASP A CA 1
ATOM 646 C C . ASP A 1 85 ? 15.277 11.946 -13.440 1.00 80.00 85 ASP A C 1
ATOM 648 O O . ASP A 1 85 ? 14.876 12.160 -12.293 1.00 80.00 85 ASP A O 1
ATOM 652 N N . ARG A 1 86 ? 14.730 12.545 -14.508 1.00 83.62 86 ARG A N 1
ATOM 653 C CA . ARG A 1 86 ? 13.605 13.481 -14.416 1.00 83.62 86 ARG A CA 1
ATOM 654 C C . ARG A 1 86 ? 12.348 12.813 -13.858 1.00 83.62 86 ARG A C 1
ATOM 656 O O . ARG A 1 86 ? 11.770 13.346 -12.917 1.00 83.62 86 ARG A O 1
ATOM 663 N N . ILE A 1 87 ? 11.967 11.643 -14.373 1.00 80.81 87 ILE A N 1
ATOM 664 C CA . ILE A 1 87 ? 10.797 10.888 -13.889 1.00 80.81 87 ILE A CA 1
ATOM 665 C C . ILE A 1 87 ? 10.962 10.529 -12.406 1.00 80.81 87 ILE A C 1
ATOM 667 O O . ILE A 1 87 ? 10.036 10.703 -11.613 1.00 80.81 87 ILE A O 1
ATOM 671 N N . ILE A 1 88 ? 12.150 10.067 -12.001 1.00 80.06 88 ILE A N 1
ATOM 672 C CA . ILE A 1 88 ? 12.450 9.749 -10.599 1.00 80.06 88 ILE A CA 1
ATOM 673 C C . ILE A 1 88 ? 12.343 11.008 -9.732 1.00 80.06 88 ILE A C 1
ATOM 675 O O . ILE A 1 88 ? 11.763 10.960 -8.645 1.00 80.06 88 ILE A O 1
ATOM 679 N N . ALA A 1 89 ? 12.882 12.140 -10.190 1.00 82.69 89 ALA A N 1
ATOM 680 C CA . ALA A 1 89 ? 12.822 13.402 -9.461 1.00 82.69 89 ALA A CA 1
ATOM 681 C C . ALA A 1 89 ? 11.382 13.922 -9.311 1.00 82.69 89 ALA A C 1
ATOM 683 O O . ALA A 1 89 ? 11.006 14.366 -8.224 1.00 82.69 89 ALA A O 1
ATOM 684 N N . GLU A 1 90 ? 10.572 13.831 -10.365 1.00 80.25 90 GLU A N 1
ATOM 685 C CA . GLU A 1 90 ? 9.150 14.191 -10.361 1.00 80.25 90 GLU A CA 1
ATOM 686 C C . GLU A 1 90 ? 8.359 13.308 -9.391 1.00 80.25 90 GLU A C 1
ATOM 688 O O . GLU A 1 90 ? 7.678 13.835 -8.509 1.00 80.25 90 GLU A O 1
ATOM 693 N N . ARG A 1 91 ? 8.532 11.979 -9.458 1.00 78.06 91 ARG A N 1
ATOM 694 C CA . ARG A 1 91 ? 7.896 11.037 -8.520 1.00 78.06 91 ARG A CA 1
ATOM 695 C C . ARG A 1 91 ? 8.310 11.308 -7.074 1.00 78.06 91 ARG A C 1
ATOM 697 O O . ARG A 1 91 ? 7.452 11.406 -6.202 1.00 78.06 91 ARG A O 1
ATOM 704 N N . ARG A 1 92 ? 9.606 11.523 -6.811 1.00 78.69 92 ARG A N 1
ATOM 705 C CA . ARG A 1 92 ? 10.108 11.878 -5.470 1.00 78.69 92 ARG A CA 1
ATOM 706 C C . ARG A 1 92 ? 9.515 13.185 -4.959 1.00 78.69 92 ARG A C 1
ATOM 708 O O . ARG A 1 92 ? 9.224 13.281 -3.770 1.00 78.69 92 ARG A O 1
ATOM 715 N N . ARG A 1 93 ? 9.359 14.194 -5.822 1.00 80.00 93 ARG A N 1
ATOM 716 C CA . ARG A 1 93 ? 8.734 15.471 -5.455 1.00 80.00 93 ARG A CA 1
ATOM 717 C C . ARG A 1 93 ? 7.261 15.269 -5.112 1.00 80.00 93 ARG A C 1
ATOM 719 O O . ARG A 1 93 ? 6.841 15.729 -4.056 1.00 80.00 93 ARG A O 1
ATOM 726 N N . GLY A 1 94 ? 6.518 14.549 -5.955 1.00 75.06 94 GLY A N 1
ATOM 727 C CA . GLY A 1 94 ? 5.114 14.212 -5.717 1.00 75.06 94 GLY A CA 1
ATOM 728 C C . GLY A 1 94 ? 4.924 13.471 -4.395 1.00 75.06 94 GLY A C 1
ATOM 729 O O . GLY A 1 94 ? 4.161 13.920 -3.544 1.00 75.06 94 GLY A O 1
ATOM 730 N N . TRP A 1 95 ? 5.700 12.411 -4.164 1.00 77.19 95 TRP A N 1
ATOM 731 C CA . TRP A 1 95 ? 5.690 11.685 -2.895 1.00 77.19 95 TRP A CA 1
ATOM 732 C C . TRP A 1 95 ? 6.022 12.577 -1.705 1.00 77.19 95 TRP A C 1
ATOM 734 O O . TRP A 1 95 ? 5.316 12.535 -0.709 1.00 77.19 95 TRP A O 1
ATOM 744 N N . ARG A 1 96 ? 7.040 13.438 -1.790 1.00 80.06 96 ARG A N 1
ATOM 745 C CA . ARG A 1 96 ? 7.393 14.321 -0.670 1.00 80.06 96 ARG A CA 1
ATOM 746 C C . ARG A 1 96 ? 6.268 15.297 -0.307 1.00 80.06 96 ARG A C 1
ATOM 748 O O . ARG A 1 96 ? 6.164 15.668 0.856 1.00 80.06 96 ARG A O 1
ATOM 755 N N . MET A 1 97 ? 5.442 15.694 -1.277 1.00 77.25 97 MET A N 1
ATOM 756 C CA . MET A 1 97 ? 4.280 16.548 -1.023 1.00 77.25 97 MET A CA 1
ATOM 757 C C . MET A 1 97 ? 3.101 15.780 -0.419 1.00 77.25 97 MET A C 1
ATOM 759 O O . MET A 1 97 ? 2.496 16.268 0.529 1.00 77.25 97 MET A O 1
ATOM 763 N N . TRP A 1 98 ? 2.780 14.594 -0.941 1.00 78.12 98 TRP A N 1
ATOM 764 C CA . TRP A 1 98 ? 1.565 13.861 -0.556 1.00 78.12 98 TRP A CA 1
ATOM 765 C C . TRP A 1 98 ? 1.756 12.888 0.610 1.00 78.12 98 TRP A C 1
ATOM 767 O O . TRP A 1 98 ? 0.803 12.600 1.330 1.00 78.12 98 TRP A O 1
ATOM 777 N N . TYR A 1 99 ? 2.975 12.401 0.841 1.00 84.19 99 TYR A N 1
ATOM 778 C CA . TYR A 1 99 ? 3.258 11.411 1.880 1.00 84.19 99 TYR A CA 1
ATOM 779 C C . TYR A 1 99 ? 2.853 11.863 3.295 1.00 84.19 99 TYR A C 1
ATOM 781 O O . TYR A 1 99 ? 2.238 11.058 3.993 1.00 84.19 99 TYR A O 1
ATOM 789 N N . PRO A 1 100 ? 3.085 13.123 3.729 1.00 86.31 100 PRO A N 1
ATOM 790 C CA . PRO A 1 100 ? 2.577 13.593 5.020 1.00 86.31 100 PRO A CA 1
ATOM 791 C C . PRO A 1 100 ? 1.053 13.461 5.146 1.00 86.31 100 PRO A C 1
ATOM 793 O O . PRO A 1 100 ? 0.559 13.008 6.172 1.00 86.31 100 PRO A O 1
ATOM 796 N N . THR A 1 101 ? 0.309 13.769 4.079 1.00 84.06 101 THR A N 1
ATOM 797 C CA . THR A 1 101 ? -1.152 13.612 4.052 1.00 84.06 101 THR A CA 1
ATOM 798 C C . THR A 1 101 ? -1.567 12.148 4.176 1.00 84.06 101 THR A C 1
ATOM 800 O O . THR A 1 101 ? -2.497 11.845 4.919 1.00 84.06 101 THR A O 1
ATOM 803 N N . LEU A 1 102 ? -0.870 11.228 3.503 1.00 86.06 102 LEU A N 1
ATOM 804 C CA . LEU A 1 102 ? -1.142 9.791 3.617 1.00 86.06 102 LEU A CA 1
ATOM 805 C C . LEU A 1 102 ? -0.889 9.275 5.043 1.00 86.06 102 LEU A C 1
ATOM 807 O O . LEU A 1 102 ? -1.687 8.496 5.564 1.00 86.06 102 LEU A O 1
ATOM 811 N N . VAL A 1 103 ? 0.179 9.746 5.695 1.00 89.81 103 VAL A N 1
ATOM 812 C CA . VAL A 1 103 ? 0.474 9.431 7.102 1.00 89.81 103 VAL A CA 1
ATOM 813 C C . VAL A 1 103 ? -0.621 9.968 8.024 1.00 89.81 103 VAL A C 1
ATOM 815 O O . VAL A 1 103 ? -1.126 9.220 8.861 1.00 89.81 103 VAL A O 1
ATOM 818 N N . ASP A 1 104 ? -1.052 11.218 7.834 1.00 89.00 104 ASP A N 1
ATOM 819 C CA . ASP A 1 104 ? -2.135 11.820 8.620 1.00 89.00 104 ASP A CA 1
ATOM 820 C C . ASP A 1 104 ? -3.453 11.042 8.481 1.00 89.00 104 ASP A C 1
ATOM 822 O O . ASP A 1 104 ? -4.166 10.842 9.473 1.00 89.00 104 ASP A O 1
ATOM 826 N N . ILE A 1 105 ? -3.771 10.584 7.263 1.00 88.62 105 ILE A N 1
ATOM 827 C CA . ILE A 1 105 ? -4.936 9.737 6.982 1.00 88.62 105 ILE A CA 1
ATOM 828 C C . ILE A 1 105 ? -4.806 8.407 7.728 1.00 88.62 105 ILE A C 1
ATOM 830 O O . ILE A 1 105 ? -5.727 8.035 8.455 1.00 88.62 105 ILE A O 1
ATOM 834 N N . ALA A 1 106 ? -3.672 7.714 7.607 1.00 91.94 106 ALA A N 1
ATOM 835 C CA . ALA A 1 106 ? -3.458 6.428 8.265 1.00 91.94 106 ALA A CA 1
ATOM 836 C C . ALA A 1 106 ? -3.535 6.545 9.799 1.00 91.94 106 ALA A C 1
ATOM 838 O O . ALA A 1 106 ? -4.210 5.750 10.455 1.00 91.94 106 ALA A O 1
ATOM 839 N N . ASP A 1 107 ? -2.932 7.577 10.391 1.00 92.31 107 ASP A N 1
ATOM 840 C CA . ASP A 1 107 ? -3.002 7.817 11.836 1.00 92.31 107 ASP A CA 1
ATOM 841 C C . ASP A 1 107 ? -4.416 8.198 12.296 1.00 92.31 107 ASP A C 1
ATOM 843 O O . ASP A 1 107 ? -4.872 7.778 13.366 1.00 92.31 107 ASP A O 1
ATOM 847 N N . ALA A 1 108 ? -5.149 8.994 11.511 1.00 91.25 108 ALA A N 1
ATOM 848 C CA . ALA A 1 108 ? -6.558 9.267 11.776 1.00 91.25 108 ALA A CA 1
ATOM 849 C C . ALA A 1 108 ? -7.410 7.992 11.686 1.00 91.25 108 ALA A C 1
ATOM 851 O O . ALA A 1 108 ? -8.267 7.782 12.547 1.00 91.25 108 ALA A O 1
ATOM 852 N N . ALA A 1 109 ? -7.132 7.121 10.717 1.00 92.00 109 ALA A N 1
ATOM 853 C CA . ALA A 1 109 ? -7.824 5.855 10.533 1.00 92.00 109 ALA A CA 1
ATOM 854 C C . ALA A 1 109 ? -7.560 4.893 11.698 1.00 92.00 109 ALA A C 1
ATOM 856 O O . ALA A 1 109 ? -8.501 4.331 12.255 1.00 92.00 109 ALA A O 1
ATOM 857 N N . LEU A 1 110 ? -6.313 4.791 12.163 1.00 93.56 110 LEU A N 1
ATOM 858 C CA . LEU A 1 110 ? -5.963 4.015 13.354 1.00 93.56 110 LEU A CA 1
ATOM 859 C C . LEU A 1 110 ? -6.613 4.566 14.628 1.00 93.56 110 LEU A C 1
ATOM 861 O O . LEU A 1 110 ? -7.040 3.792 15.484 1.00 93.56 110 LEU A O 1
ATOM 865 N N . ARG A 1 111 ? -6.718 5.895 14.771 1.00 92.00 111 ARG A N 1
ATOM 866 C CA . ARG A 1 111 ? -7.453 6.514 15.889 1.00 92.00 111 ARG A CA 1
ATOM 867 C C . ARG A 1 111 ? -8.945 6.194 15.829 1.00 92.00 111 ARG A C 1
ATOM 869 O O . ARG A 1 111 ? -9.517 5.873 16.868 1.00 92.00 111 ARG A O 1
ATOM 876 N N . LYS A 1 112 ? -9.564 6.250 14.643 1.00 90.88 112 LYS A N 1
ATOM 877 C CA . LYS A 1 112 ? -10.969 5.861 14.442 1.00 90.88 112 LYS A CA 1
ATOM 878 C C . LYS A 1 112 ? -11.182 4.389 14.803 1.00 90.88 112 LYS A C 1
ATOM 880 O O . LYS A 1 112 ? -12.035 4.096 15.635 1.00 90.88 112 LYS A O 1
ATOM 885 N N . PHE A 1 113 ? -10.341 3.499 14.280 1.00 91.69 113 PHE A N 1
ATOM 886 C CA . PHE A 1 113 ? -10.384 2.065 14.568 1.00 91.69 113 PHE A CA 1
ATOM 887 C C . PHE A 1 113 ? -10.238 1.766 16.065 1.00 91.69 113 PHE A C 1
ATOM 889 O O . PHE A 1 113 ? -10.986 0.965 16.622 1.00 91.69 113 PHE A O 1
ATOM 896 N N . ALA A 1 114 ? -9.317 2.454 16.746 1.00 92.50 114 ALA A N 1
ATOM 897 C CA . ALA A 1 114 ? -9.129 2.306 18.186 1.00 92.50 114 ALA A CA 1
ATOM 898 C C . ALA A 1 114 ? -10.350 2.769 18.993 1.00 92.50 114 ALA A C 1
ATOM 900 O O . ALA A 1 114 ? -10.661 2.158 20.011 1.00 92.50 114 ALA A O 1
ATOM 901 N N . ARG A 1 115 ? -11.061 3.814 18.546 1.00 90.81 115 ARG A N 1
ATOM 902 C CA . ARG A 1 115 ? -12.328 4.232 19.170 1.00 90.81 115 ARG A CA 1
ATOM 903 C C . ARG A 1 115 ? -13.438 3.197 18.985 1.00 90.81 115 ARG A C 1
ATOM 905 O O . ARG A 1 115 ? -14.254 3.047 19.882 1.00 90.81 115 ARG A O 1
ATOM 912 N N . GLN A 1 116 ? -13.460 2.496 17.852 1.00 88.31 116 GLN A N 1
ATOM 913 C CA . GLN A 1 116 ? -14.487 1.497 17.535 1.00 88.31 116 GLN A CA 1
ATOM 914 C C . GLN A 1 116 ? -14.239 0.142 18.212 1.00 88.31 116 GLN A C 1
ATOM 916 O O . GLN A 1 116 ? -15.183 -0.509 18.640 1.00 88.31 116 GLN A O 1
ATOM 921 N N . THR A 1 117 ? -12.979 -0.287 18.317 1.00 90.12 117 THR A N 1
ATOM 922 C CA . THR A 1 117 ? -12.621 -1.653 18.751 1.00 90.12 117 THR A CA 1
ATOM 923 C C . THR A 1 117 ? -11.875 -1.712 20.084 1.00 90.12 117 THR A C 1
ATOM 925 O O . THR A 1 117 ? -11.601 -2.795 20.592 1.00 90.12 117 THR A O 1
ATOM 928 N N . GLY A 1 118 ? -11.440 -0.567 20.618 1.00 90.62 118 GLY A N 1
ATOM 929 C CA . GLY A 1 118 ? -10.538 -0.481 21.772 1.00 90.62 118 GLY A CA 1
ATOM 930 C C . GLY A 1 118 ? -9.075 -0.849 21.473 1.00 90.62 118 GLY A C 1
ATOM 931 O O . GLY A 1 118 ? -8.188 -0.556 22.278 1.00 90.62 118 GLY A O 1
ATOM 932 N N . SER A 1 119 ? -8.780 -1.443 20.312 1.00 90.31 119 SER A N 1
ATOM 933 C CA . SER A 1 119 ? -7.438 -1.920 19.962 1.00 90.31 119 SER A CA 1
ATOM 934 C C . SER A 1 119 ? -6.571 -0.810 19.371 1.00 90.31 119 SER A C 1
ATOM 936 O O . SER A 1 119 ? -6.951 -0.129 18.420 1.00 90.31 119 SER A O 1
ATOM 938 N N . ARG A 1 120 ? -5.364 -0.623 19.916 1.00 93.00 120 ARG A N 1
ATOM 939 C CA . ARG A 1 120 ? -4.454 0.461 19.515 1.00 93.00 120 ARG A CA 1
ATOM 940 C C . ARG A 1 120 ? -3.320 -0.068 18.652 1.00 93.00 120 ARG A C 1
ATOM 942 O O . ARG A 1 120 ? -2.684 -1.056 19.001 1.00 93.00 120 ARG A O 1
ATOM 949 N N . TYR A 1 121 ? -2.994 0.670 17.596 1.00 93.50 121 TYR A N 1
ATOM 950 C CA . TYR A 1 121 ? -1.902 0.338 16.685 1.00 93.50 121 TYR A CA 1
ATOM 951 C C . TYR A 1 121 ? -0.972 1.538 16.449 1.00 93.50 121 TYR A C 1
ATOM 953 O O . TYR A 1 121 ? -1.296 2.686 16.782 1.00 93.50 121 TYR A O 1
ATOM 961 N N . ARG A 1 122 ? 0.225 1.268 15.926 1.00 93.94 122 ARG A N 1
ATOM 962 C CA . ARG A 1 122 ? 1.209 2.247 15.449 1.00 93.94 122 ARG A CA 1
ATOM 963 C C . ARG A 1 122 ? 1.507 1.961 13.982 1.00 93.94 122 ARG A C 1
ATOM 965 O O . ARG A 1 122 ? 1.912 0.844 13.673 1.00 93.94 122 ARG A O 1
ATOM 972 N N . LEU A 1 123 ? 1.360 2.964 13.121 1.00 94.25 123 LEU A N 1
ATOM 973 C CA . LEU A 1 123 ? 1.696 2.861 11.703 1.00 94.25 123 LEU A CA 1
ATOM 974 C C . LEU A 1 123 ? 3.118 2.306 11.505 1.00 94.25 123 LEU A C 1
ATOM 976 O O . LEU A 1 123 ? 4.057 2.713 12.194 1.00 94.25 123 LEU A O 1
ATOM 980 N N . HIS A 1 124 ? 3.257 1.352 10.588 1.00 92.56 124 HIS A N 1
ATOM 981 C CA . HIS A 1 124 ? 4.532 0.782 10.164 1.00 92.56 124 HIS A CA 1
ATOM 982 C C . HIS A 1 124 ? 4.949 1.328 8.800 1.00 92.56 124 HIS A C 1
ATOM 984 O O . HIS A 1 124 ? 6.016 1.924 8.685 1.00 92.56 124 HIS A O 1
ATOM 990 N N . THR A 1 125 ? 4.112 1.117 7.785 1.00 90.81 125 THR A N 1
ATOM 991 C CA . THR A 1 125 ? 4.355 1.566 6.412 1.00 90.81 125 THR A CA 1
ATOM 992 C C . THR A 1 125 ? 3.043 1.645 5.639 1.00 90.81 125 THR A C 1
ATOM 994 O O . THR A 1 125 ? 2.084 0.945 5.970 1.00 90.81 125 THR A O 1
ATOM 997 N N . ILE A 1 126 ? 3.015 2.480 4.606 1.00 90.19 126 ILE A N 1
ATOM 998 C CA . ILE A 1 126 ? 1.930 2.590 3.630 1.00 90.19 126 ILE A CA 1
ATOM 999 C C . ILE A 1 126 ? 2.432 1.918 2.353 1.00 90.19 126 ILE A C 1
ATOM 1001 O O . ILE A 1 126 ? 3.548 2.198 1.922 1.00 90.19 126 ILE A O 1
ATOM 1005 N N . TYR A 1 127 ? 1.647 1.002 1.789 1.00 87.12 127 TYR A N 1
ATOM 1006 C CA . TYR A 1 127 ? 2.068 0.176 0.647 1.00 87.12 127 TYR A CA 1
ATOM 1007 C C . TYR A 1 127 ? 1.085 0.204 -0.529 1.00 87.12 127 TYR A C 1
ATOM 1009 O O . TYR A 1 127 ? 1.303 -0.480 -1.527 1.00 87.12 127 TYR A O 1
ATOM 1017 N N . GLY A 1 128 ? 0.006 0.975 -0.419 1.00 86.31 128 GLY A N 1
ATOM 1018 C CA . GLY A 1 128 ? -0.890 1.242 -1.532 1.00 86.31 128 GLY A CA 1
ATOM 1019 C C . GLY A 1 128 ? -1.664 2.529 -1.306 1.00 86.31 128 GLY A C 1
ATOM 1020 O O . GLY A 1 128 ? -2.172 2.766 -0.209 1.00 86.31 128 GLY A O 1
ATOM 1021 N N . GLU A 1 129 ? -1.770 3.341 -2.348 1.00 86.19 129 GLU A N 1
ATOM 1022 C CA . GLU A 1 129 ? -2.562 4.558 -2.363 1.00 86.19 129 GLU A CA 1
ATOM 1023 C C . GLU A 1 129 ? -3.278 4.740 -3.703 1.00 86.19 129 GLU A C 1
ATOM 1025 O O . GLU A 1 129 ? -2.730 4.480 -4.778 1.00 86.19 129 GLU A O 1
ATOM 1030 N N . ASN A 1 130 ? -4.516 5.216 -3.642 1.00 83.94 130 ASN A N 1
ATOM 1031 C CA . ASN A 1 130 ? -5.240 5.696 -4.802 1.00 83.94 130 ASN A CA 1
ATOM 1032 C C . ASN A 1 130 ? -6.075 6.922 -4.440 1.00 83.94 130 ASN A C 1
ATOM 1034 O O . ASN A 1 130 ? -6.671 6.980 -3.363 1.00 83.94 130 ASN A O 1
ATOM 1038 N N . ILE A 1 131 ? -6.130 7.878 -5.363 1.00 80.00 131 ILE A N 1
ATOM 1039 C CA . ILE A 1 131 ? -7.000 9.047 -5.272 1.00 80.00 131 ILE A CA 1
ATOM 1040 C C . ILE A 1 131 ? -8.113 8.842 -6.285 1.00 80.00 131 ILE A C 1
ATOM 1042 O O . ILE A 1 131 ? -7.879 8.803 -7.491 1.00 80.00 131 ILE A O 1
ATOM 1046 N N . ILE A 1 132 ? -9.323 8.694 -5.777 1.00 76.38 132 ILE A N 1
ATOM 1047 C CA . ILE A 1 132 ? -10.535 8.514 -6.553 1.00 76.38 132 ILE A CA 1
ATOM 1048 C C . ILE A 1 132 ? -11.200 9.876 -6.681 1.00 76.38 132 ILE A C 1
ATOM 1050 O O . ILE A 1 132 ? -11.463 10.534 -5.679 1.00 76.38 132 ILE A O 1
ATOM 1054 N N . GLN A 1 133 ? -11.476 10.290 -7.911 1.00 71.19 133 GLN A N 1
ATOM 1055 C CA . GLN A 1 133 ? -12.274 11.477 -8.199 1.00 71.19 133 GLN A CA 1
ATOM 1056 C C . GLN A 1 133 ? -13.672 11.016 -8.607 1.00 71.19 133 GLN A C 1
ATOM 1058 O O . GLN A 1 133 ? -13.809 10.223 -9.541 1.00 71.19 133 GLN A O 1
ATOM 1063 N N . THR A 1 134 ? -14.697 11.477 -7.895 1.00 57.88 134 THR A N 1
ATOM 1064 C CA . THR A 1 134 ? -16.098 11.179 -8.211 1.00 57.88 134 THR A CA 1
ATOM 1065 C C . THR A 1 134 ? -16.809 12.453 -8.653 1.00 57.88 134 THR A C 1
ATOM 1067 O O . THR A 1 134 ? -16.903 13.399 -7.882 1.00 57.88 134 THR A O 1
ATOM 1070 N N . GLY A 1 135 ? -17.330 12.459 -9.885 1.00 54.41 135 GLY A N 1
ATOM 1071 C CA . GLY A 1 135 ? -18.128 13.558 -10.444 1.00 54.41 135 GLY A CA 1
ATOM 1072 C C . GLY A 1 135 ? -17.352 14.560 -11.310 1.00 54.41 135 GLY A C 1
ATOM 1073 O O . GLY A 1 135 ? -16.131 14.502 -11.427 1.00 54.41 135 GLY A O 1
ATOM 1074 N N . GLU A 1 136 ? -18.092 15.481 -11.937 1.00 48.59 136 GLU A N 1
ATOM 1075 C CA . GLU A 1 136 ? -17.557 16.557 -12.795 1.00 48.59 136 GLU A CA 1
ATOM 1076 C C . GLU A 1 136 ? -16.860 17.674 -11.996 1.00 48.59 136 GLU A C 1
ATOM 1078 O O . GLU A 1 136 ? -16.108 18.477 -12.551 1.00 48.59 136 GLU A O 1
ATOM 1083 N N . PHE A 1 137 ? -17.067 17.719 -10.676 1.00 46.38 137 PHE A N 1
ATOM 1084 C CA . PHE A 1 137 ? -16.485 18.724 -9.793 1.00 46.38 137 PHE A CA 1
ATOM 1085 C C . PHE A 1 137 ? -15.310 18.145 -8.999 1.00 46.38 137 PHE A C 1
ATOM 1087 O O . PHE A 1 137 ? -15.435 17.135 -8.316 1.00 46.38 137 PHE A O 1
ATOM 1094 N N . LEU A 1 138 ? -14.174 18.851 -9.008 1.00 52.81 138 LEU A N 1
ATOM 1095 C CA . LEU A 1 138 ? -12.914 18.495 -8.327 1.00 52.81 138 LEU A CA 1
ATOM 1096 C C . LEU A 1 138 ? -13.001 18.375 -6.786 1.00 52.81 138 LEU A C 1
ATOM 1098 O O . LEU A 1 138 ? -11.964 18.228 -6.133 1.00 52.81 138 LEU A O 1
ATOM 1102 N N . LEU A 1 139 ? -14.195 18.505 -6.204 1.00 52.41 139 LEU A N 1
ATOM 1103 C CA . LEU A 1 139 ? -14.425 18.688 -4.772 1.00 52.41 139 LEU A CA 1
ATOM 1104 C C . LEU A 1 139 ? -14.663 17.376 -4.011 1.00 52.41 139 LEU A C 1
ATOM 1106 O O . LEU A 1 139 ? -14.297 17.327 -2.839 1.00 52.41 139 LEU A O 1
ATOM 1110 N N . ASP A 1 140 ? -15.158 16.325 -4.671 1.00 63.09 140 ASP A N 1
ATOM 1111 C CA . ASP A 1 140 ? -15.419 15.024 -4.041 1.00 63.09 140 ASP A CA 1
ATOM 1112 C C . ASP A 1 140 ? -14.318 14.031 -4.430 1.00 63.09 140 ASP A C 1
ATOM 1114 O O . ASP A 1 140 ? -14.400 13.301 -5.424 1.00 63.09 140 ASP A O 1
ATOM 1118 N N . GLN A 1 141 ? -13.227 14.054 -3.661 1.00 75.00 141 GLN A N 1
ATOM 1119 C CA . GLN A 1 141 ? -12.112 13.125 -3.833 1.00 75.00 141 GLN A CA 1
ATOM 1120 C C . GLN A 1 141 ? -12.024 12.190 -2.636 1.00 75.00 141 GLN A C 1
ATOM 1122 O O . GLN A 1 141 ? -12.047 12.638 -1.491 1.00 75.00 141 GLN A O 1
ATOM 1127 N N . TYR A 1 142 ? -11.846 10.903 -2.895 1.00 80.81 142 TYR A N 1
ATOM 1128 C CA . TYR A 1 142 ? -11.655 9.886 -1.870 1.00 80.81 142 TYR A CA 1
ATOM 1129 C C . TYR A 1 142 ? -10.259 9.287 -1.981 1.00 80.81 142 TYR A C 1
ATOM 1131 O O . TYR A 1 142 ? -9.770 8.983 -3.065 1.00 80.81 142 TYR A O 1
ATOM 1139 N N . PHE A 1 143 ? -9.609 9.101 -0.845 1.00 84.69 143 PHE A N 1
ATOM 1140 C CA . PHE A 1 143 ? -8.369 8.359 -0.727 1.00 84.69 143 PHE A CA 1
ATOM 1141 C C . PHE A 1 143 ? -8.691 6.936 -0.327 1.00 84.69 143 PHE A C 1
ATOM 1143 O O . PHE A 1 143 ? -9.334 6.719 0.696 1.00 84.69 143 PHE A O 1
ATOM 1150 N N . HIS A 1 144 ? -8.183 5.981 -1.093 1.00 88.56 144 HIS A N 1
ATOM 1151 C CA . HIS A 1 144 ? -8.082 4.588 -0.680 1.00 88.56 144 HIS A CA 1
ATOM 1152 C C . HIS A 1 144 ? -6.628 4.305 -0.353 1.00 88.56 144 HIS A C 1
ATOM 1154 O O . HIS A 1 144 ? -5.763 4.480 -1.212 1.00 88.56 144 HIS A O 1
ATOM 1160 N N . ILE A 1 145 ? -6.349 3.887 0.879 1.00 89.38 145 ILE A N 1
ATOM 1161 C CA . ILE A 1 145 ? -4.990 3.557 1.302 1.00 89.38 145 ILE A CA 1
ATOM 1162 C C . ILE A 1 145 ? -4.918 2.174 1.935 1.00 89.38 145 ILE A C 1
ATOM 1164 O O . ILE A 1 145 ? -5.793 1.761 2.696 1.00 89.38 145 ILE A O 1
ATOM 1168 N N . ASN A 1 146 ? -3.814 1.486 1.665 1.00 91.88 146 ASN A N 1
ATOM 1169 C CA . ASN A 1 146 ? -3.405 0.299 2.383 1.00 91.88 146 ASN A CA 1
ATOM 1170 C C . ASN A 1 146 ? -2.147 0.566 3.189 1.00 91.88 146 ASN A C 1
ATOM 1172 O O . ASN A 1 146 ? -1.150 1.093 2.687 1.00 91.88 146 ASN A O 1
ATOM 1176 N N . PHE A 1 147 ? -2.176 0.144 4.444 1.00 93.38 147 PHE A N 1
ATOM 1177 C CA . PHE A 1 147 ? -1.049 0.314 5.341 1.00 93.38 147 PHE A CA 1
ATOM 1178 C C . PHE A 1 147 ? -0.940 -0.846 6.320 1.00 93.38 147 PHE A C 1
ATOM 1180 O O . PHE A 1 147 ? -1.882 -1.603 6.544 1.00 93.38 147 PHE A O 1
ATOM 1187 N N . MET A 1 148 ? 0.252 -1.003 6.871 1.00 93.94 148 MET A N 1
ATOM 1188 C CA . MET A 1 148 ? 0.570 -1.968 7.908 1.00 93.94 148 MET A CA 1
ATOM 1189 C C . MET A 1 148 ? 0.732 -1.241 9.236 1.00 93.94 148 MET A C 1
ATOM 1191 O O . MET A 1 148 ? 1.313 -0.153 9.277 1.00 93.94 148 MET A O 1
ATOM 1195 N N . ALA A 1 149 ? 0.265 -1.836 10.329 1.00 93.50 149 ALA A N 1
ATOM 1196 C CA . ALA A 1 149 ? 0.421 -1.257 11.655 1.00 93.50 149 ALA A CA 1
ATOM 1197 C C . ALA A 1 149 ? 0.719 -2.313 12.725 1.00 93.50 149 ALA A C 1
ATOM 1199 O O . ALA A 1 149 ? 0.192 -3.423 12.721 1.00 93.50 149 ALA A O 1
ATOM 1200 N N . TRP A 1 150 ? 1.570 -1.933 13.672 1.00 91.81 150 TRP A N 1
ATOM 1201 C CA . TRP A 1 150 ? 1.964 -2.753 14.809 1.00 91.81 150 TRP A CA 1
ATOM 1202 C C . TRP A 1 150 ? 0.979 -2.589 15.965 1.00 91.81 150 TRP A C 1
ATOM 1204 O O . TRP A 1 150 ? 0.692 -1.443 16.326 1.00 91.81 150 TRP A O 1
ATOM 1214 N N . PRO A 1 151 ? 0.515 -3.674 16.605 1.00 89.94 151 PRO A N 1
ATOM 1215 C CA . PRO A 1 151 ? -0.234 -3.573 17.852 1.00 89.94 151 PRO A CA 1
ATOM 1216 C C . PRO A 1 151 ? 0.566 -2.800 18.915 1.00 89.94 151 PRO A C 1
ATOM 1218 O O . PRO A 1 151 ? 1.772 -3.010 19.084 1.00 89.94 151 PRO A O 1
ATOM 1221 N N . LYS A 1 152 ? -0.094 -1.892 19.643 1.00 85.25 152 LYS A N 1
ATOM 1222 C CA . LYS A 1 152 ? 0.476 -1.204 20.812 1.00 85.25 152 LYS A CA 1
ATOM 1223 C C . LYS A 1 152 ? 0.188 -2.039 22.064 1.00 85.25 152 LYS A C 1
ATOM 1225 O O . LYS A 1 152 ? -0.963 -2.165 22.461 1.00 85.25 152 LYS A O 1
ATOM 1230 N N . GLY A 1 153 ? 1.230 -2.578 22.696 1.00 75.56 153 GLY A N 1
ATOM 1231 C CA . GLY A 1 153 ? 1.134 -3.415 23.900 1.00 75.56 153 GLY A CA 1
ATOM 1232 C C . GLY A 1 153 ? 2.444 -4.154 24.187 1.00 75.56 153 GLY A C 1
ATOM 1233 O O . GLY A 1 153 ? 3.463 -3.846 23.568 1.00 75.56 153 GLY A O 1
ATOM 1234 N N . LYS A 1 154 ? 2.433 -5.128 25.112 1.00 62.84 154 LYS A N 1
ATOM 1235 C CA . LYS A 1 154 ? 3.577 -6.038 25.315 1.00 62.84 154 LYS A CA 1
ATOM 1236 C C . LYS A 1 154 ? 3.807 -6.814 24.016 1.00 62.84 154 LYS A C 1
ATOM 1238 O O . LYS A 1 154 ? 3.007 -7.676 23.665 1.00 62.84 154 LYS A O 1
ATOM 1243 N N . GLN A 1 155 ? 4.858 -6.454 23.286 1.00 61.00 155 GLN A N 1
ATOM 1244 C CA . GLN A 1 155 ? 5.188 -7.107 22.027 1.00 61.00 155 GLN A CA 1
ATOM 1245 C C . GLN A 1 155 ? 5.805 -8.471 22.312 1.00 61.00 155 GLN A C 1
ATOM 1247 O O . GLN A 1 155 ? 6.874 -8.568 22.914 1.00 61.00 155 GLN A O 1
ATOM 1252 N N . ASN A 1 156 ? 5.131 -9.523 21.861 1.00 61.28 156 ASN A N 1
ATOM 1253 C CA . ASN A 1 156 ? 5.735 -10.845 21.782 1.00 61.28 156 ASN A CA 1
ATOM 1254 C C . ASN A 1 156 ? 6.627 -10.889 20.536 1.00 61.28 156 ASN A C 1
ATOM 1256 O O . ASN A 1 156 ? 6.284 -10.304 19.508 1.00 61.28 156 ASN A O 1
ATOM 1260 N N . LYS A 1 157 ? 7.755 -11.608 20.605 1.00 60.91 157 LYS A N 1
ATOM 1261 C CA . LYS A 1 157 ? 8.739 -11.714 19.506 1.00 60.91 157 LYS A CA 1
ATOM 1262 C C . LYS A 1 157 ? 8.161 -12.273 18.189 1.00 60.91 157 LYS A C 1
ATOM 1264 O O . LYS A 1 157 ? 8.828 -12.189 17.170 1.00 60.91 157 LYS A O 1
ATOM 1269 N N . SER A 1 158 ? 6.946 -12.825 18.211 1.00 62.41 158 SER A N 1
ATOM 1270 C CA . SER A 1 158 ? 6.250 -13.442 17.076 1.00 62.41 158 SER A CA 1
ATOM 1271 C C . SER A 1 158 ? 5.151 -12.581 16.442 1.00 62.41 158 SER A C 1
ATOM 1273 O O . SER A 1 158 ? 4.459 -13.057 15.546 1.00 62.41 158 SER A O 1
ATOM 1275 N N . GLN A 1 159 ? 4.928 -11.344 16.901 1.00 70.81 159 GLN A N 1
ATOM 1276 C CA . GLN A 1 159 ? 3.905 -10.500 16.279 1.00 70.81 159 GLN A CA 1
ATOM 1277 C C . GLN A 1 159 ? 4.341 -10.076 14.873 1.00 70.81 159 GLN A C 1
ATOM 1279 O O . GLN A 1 159 ? 5.489 -9.690 14.660 1.00 70.81 159 GLN A O 1
ATOM 1284 N N . THR A 1 160 ? 3.405 -10.111 13.929 1.00 81.75 160 THR A N 1
ATOM 1285 C CA . THR A 1 160 ? 3.531 -9.533 12.587 1.00 81.75 160 THR A CA 1
ATOM 1286 C C . THR A 1 160 ? 2.704 -8.246 12.506 1.00 81.75 160 THR A C 1
ATOM 1288 O O . THR A 1 160 ? 1.775 -8.054 13.303 1.00 81.75 160 THR A O 1
ATOM 1291 N N . PRO A 1 161 ? 3.034 -7.315 11.595 1.00 87.75 161 PRO A N 1
ATOM 1292 C CA . PRO A 1 161 ? 2.209 -6.136 11.409 1.00 87.75 161 PRO A CA 1
ATOM 1293 C C . PRO A 1 161 ? 0.862 -6.531 10.786 1.00 87.75 161 PRO A C 1
ATOM 1295 O O . PRO A 1 161 ? 0.786 -7.407 9.928 1.00 87.75 161 PRO A O 1
ATOM 1298 N N . VAL A 1 162 ? -0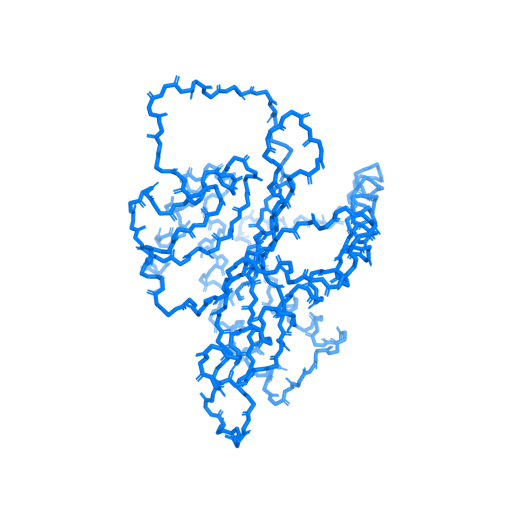.208 -5.863 11.212 1.00 90.12 162 VAL A N 1
ATOM 1299 C CA . VAL A 1 162 ? -1.564 -6.099 10.702 1.00 90.12 162 VAL A CA 1
ATOM 1300 C C . VAL A 1 162 ? -1.817 -5.192 9.503 1.00 90.12 162 VAL A C 1
ATOM 1302 O O . VAL A 1 162 ? -1.438 -4.019 9.523 1.00 90.12 162 VAL A O 1
ATOM 1305 N N . HIS A 1 163 ? -2.458 -5.729 8.467 1.00 91.31 163 HIS A N 1
ATOM 1306 C CA . HIS A 1 163 ? -2.830 -4.989 7.265 1.00 91.31 163 HIS A CA 1
ATOM 1307 C C . HIS A 1 163 ? -4.175 -4.290 7.456 1.00 91.31 163 HIS A C 1
ATOM 1309 O O . HIS A 1 163 ? -5.133 -4.885 7.946 1.00 91.31 163 HIS A O 1
ATOM 1315 N N . PHE A 1 164 ? -4.250 -3.042 7.015 1.00 92.00 164 PHE A N 1
ATOM 1316 C CA . PHE A 1 164 ? -5.447 -2.218 7.064 1.00 92.00 164 PHE A CA 1
ATOM 1317 C C . PHE A 1 164 ? -5.798 -1.686 5.679 1.00 92.00 164 PHE A C 1
ATOM 1319 O O . PHE A 1 164 ? -4.923 -1.447 4.835 1.00 92.00 164 PHE A O 1
ATOM 1326 N N . PHE A 1 165 ? -7.090 -1.462 5.488 1.00 91.44 165 PHE A N 1
ATOM 1327 C CA . PHE A 1 165 ? -7.630 -0.579 4.469 1.00 91.44 165 PHE A CA 1
ATOM 1328 C C . PHE A 1 165 ? -8.243 0.633 5.168 1.00 91.44 165 PHE A C 1
ATOM 1330 O O . PHE A 1 165 ? -8.892 0.492 6.209 1.00 91.44 165 PHE A O 1
ATOM 1337 N N . ALA A 1 166 ? -8.030 1.820 4.607 1.00 90.56 166 ALA A N 1
ATOM 1338 C CA . ALA A 1 166 ? -8.775 2.999 5.005 1.00 90.56 166 ALA A CA 1
ATOM 1339 C C . ALA A 1 166 ? -9.259 3.787 3.800 1.00 90.56 166 ALA A C 1
ATOM 1341 O O . ALA A 1 166 ? -8.552 3.947 2.801 1.00 90.56 166 ALA A O 1
ATOM 1342 N N . GLU A 1 167 ? -10.453 4.333 3.971 1.00 89.12 167 GLU A N 1
ATOM 1343 C CA . GLU A 1 167 ? -11.047 5.291 3.068 1.00 89.12 167 GLU A CA 1
ATOM 1344 C C . GLU A 1 167 ? -11.152 6.644 3.763 1.00 89.12 167 GLU A C 1
ATOM 1346 O O . GLU A 1 167 ? -11.566 6.741 4.927 1.00 89.12 167 GLU A O 1
ATOM 1351 N N . ALA A 1 168 ? -10.761 7.697 3.050 1.00 87.31 168 ALA A N 1
ATOM 1352 C CA . ALA A 1 168 ? -10.861 9.050 3.554 1.00 87.31 168 ALA A CA 1
ATOM 1353 C C . ALA A 1 168 ? -11.359 10.034 2.503 1.00 87.31 168 ALA A C 1
ATOM 1355 O O . ALA A 1 168 ? -10.830 10.096 1.401 1.00 87.31 168 ALA A O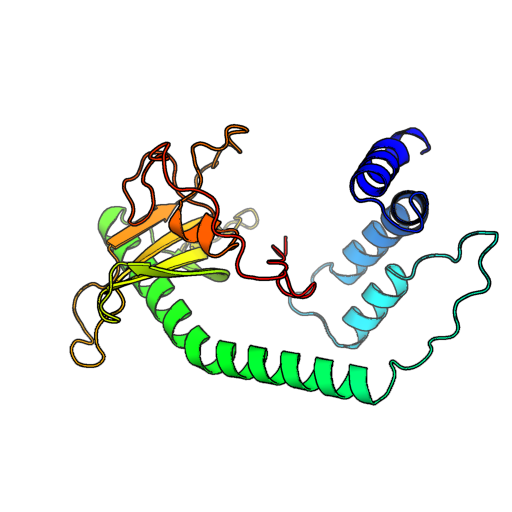 1
ATOM 1356 N N . HIS A 1 169 ? -12.322 10.866 2.874 1.00 81.81 169 HIS A N 1
ATOM 1357 C CA . HIS A 1 169 ? -12.752 12.000 2.078 1.00 81.81 169 HIS A CA 1
ATOM 1358 C C . HIS A 1 169 ? -11.703 13.120 2.127 1.00 81.81 169 HIS A C 1
ATOM 1360 O O . HIS A 1 169 ? -11.252 13.531 3.204 1.00 81.81 169 HIS A O 1
ATOM 1366 N N . ASN A 1 170 ? -11.317 13.641 0.965 1.00 68.12 170 ASN A N 1
ATOM 1367 C CA . ASN A 1 170 ? -10.439 14.793 0.857 1.00 68.12 170 ASN A CA 1
ATOM 1368 C C . ASN A 1 170 ? -11.207 16.043 1.311 1.00 68.12 170 ASN A C 1
ATOM 1370 O O . ASN A 1 170 ? -12.194 16.427 0.687 1.00 68.12 170 ASN A O 1
ATOM 1374 N N . PRO A 1 171 ? -10.806 16.719 2.393 1.00 50.78 171 PRO A N 1
ATOM 1375 C CA . PRO A 1 171 ? -11.407 17.997 2.725 1.00 50.78 171 PRO A CA 1
ATOM 1376 C C . PRO A 1 171 ? -10.985 19.031 1.674 1.00 50.78 171 PRO A C 1
ATOM 1378 O O . PRO A 1 171 ? -9.813 19.140 1.305 1.00 50.78 171 PRO A O 1
ATOM 1381 N N . SER A 1 172 ? -11.906 19.908 1.289 1.00 50.50 172 SER A N 1
ATOM 1382 C CA . SER A 1 172 ? -11.488 21.200 0.753 1.00 50.50 172 SER A CA 1
ATOM 1383 C C . SER A 1 172 ? -10.550 21.877 1.768 1.00 50.50 172 SER A C 1
ATOM 1385 O O . SER A 1 172 ? -10.716 21.732 2.985 1.00 50.50 172 SER A O 1
ATOM 1387 N N . GLN A 1 173 ? -9.550 22.625 1.287 1.00 49.66 173 GLN A N 1
ATOM 1388 C CA . GLN A 1 173 ? -8.497 23.261 2.104 1.00 49.66 173 GLN A CA 1
ATOM 1389 C C . GLN A 1 173 ? -9.016 24.094 3.303 1.00 49.66 173 GLN A C 1
ATOM 1391 O O . GLN A 1 173 ? -8.235 24.452 4.186 1.00 49.66 173 GLN A O 1
ATOM 1396 N N . ARG A 1 174 ? -10.322 24.391 3.354 1.00 43.41 174 ARG A N 1
ATOM 1397 C CA . ARG A 1 174 ? -10.983 25.230 4.357 1.00 43.41 174 ARG A CA 1
ATOM 1398 C C . ARG A 1 174 ? -11.466 24.500 5.618 1.00 43.41 174 ARG A C 1
ATOM 1400 O O . ARG A 1 174 ? -11.619 25.165 6.633 1.00 43.41 174 ARG A O 1
ATOM 1407 N N . ASN A 1 175 ? -11.648 23.175 5.622 1.00 43.25 175 ASN A N 1
ATOM 1408 C CA . ASN A 1 175 ? -12.189 22.452 6.790 1.00 43.25 175 ASN A CA 1
ATOM 1409 C C . ASN A 1 175 ? -11.231 21.366 7.298 1.00 43.25 175 ASN A C 1
ATOM 1411 O O . ASN A 1 175 ? -11.325 20.186 6.963 1.00 43.25 175 ASN A O 1
ATOM 1415 N N . ARG A 1 176 ? -10.265 21.767 8.133 1.00 46.38 176 ARG A N 1
ATOM 1416 C CA . ARG A 1 176 ? -9.171 20.884 8.563 1.00 46.38 176 ARG A CA 1
ATOM 1417 C C . ARG A 1 176 ? -9.500 19.851 9.650 1.00 46.38 176 ARG A C 1
ATOM 1419 O O . ARG A 1 176 ? -8.656 18.978 9.825 1.00 46.38 176 ARG A O 1
ATOM 1426 N N . TYR A 1 177 ? -10.644 19.868 10.344 1.00 44.00 177 TYR A N 1
ATOM 1427 C CA . TYR A 1 177 ? -10.709 19.189 11.659 1.00 44.00 177 TYR A CA 1
ATOM 1428 C C . TYR A 1 177 ? -11.965 18.374 12.026 1.00 44.00 177 TYR A C 1
ATOM 1430 O O . TYR A 1 177 ? -12.156 18.095 13.206 1.00 44.00 177 TYR A O 1
ATOM 1438 N N . LYS A 1 178 ? -12.793 17.905 11.084 1.00 49.25 178 LYS A N 1
ATOM 1439 C CA . LYS A 1 178 ? -13.844 16.912 11.407 1.00 49.25 178 LYS A CA 1
ATOM 1440 C C . LYS A 1 178 ? -13.749 15.698 10.482 1.00 49.25 178 LYS A C 1
ATOM 1442 O O . LYS A 1 178 ? -13.277 15.823 9.360 1.00 49.25 178 LYS A O 1
ATOM 1447 N N . GLU A 1 179 ? -14.023 14.525 11.045 1.00 57.00 179 GLU A N 1
ATOM 1448 C CA . GLU A 1 179 ? -13.525 13.202 10.643 1.00 57.00 179 GLU A CA 1
ATOM 1449 C C . GLU A 1 179 ? -13.587 12.915 9.137 1.00 57.00 179 GLU A C 1
ATOM 1451 O O . GLU A 1 179 ? -14.630 12.601 8.582 1.00 57.00 179 GLU A O 1
ATOM 1456 N N . LYS A 1 180 ? -12.417 12.972 8.494 1.00 75.31 180 LYS A N 1
ATOM 1457 C CA . LYS A 1 180 ? -12.223 12.668 7.068 1.00 75.31 180 LYS A CA 1
ATOM 1458 C C . LYS A 1 180 ? -12.258 11.175 6.772 1.00 75.31 180 LYS A C 1
ATOM 1460 O O . LYS A 1 180 ? -12.361 10.803 5.619 1.00 75.31 180 LYS A O 1
ATOM 1465 N N . ILE A 1 181 ? -12.116 10.324 7.788 1.00 86.38 181 ILE A N 1
ATOM 1466 C CA . ILE A 1 181 ? -12.042 8.875 7.606 1.00 86.38 181 ILE A CA 1
ATOM 1467 C C . ILE A 1 181 ? -13.456 8.316 7.565 1.00 86.38 181 ILE A C 1
ATOM 1469 O O . ILE A 1 181 ? -14.143 8.304 8.591 1.00 86.38 181 ILE A O 1
ATOM 1473 N N . THR A 1 182 ? -13.875 7.821 6.410 1.00 84.69 182 THR A N 1
ATOM 1474 C CA . THR A 1 182 ? -15.167 7.153 6.226 1.00 84.69 182 THR A CA 1
ATOM 1475 C C . THR A 1 182 ? -15.064 5.701 6.677 1.00 84.69 182 THR A C 1
ATOM 1477 O O . THR A 1 182 ? -15.869 5.279 7.509 1.00 84.69 182 THR A O 1
ATOM 1480 N N . LEU A 1 183 ? -13.988 4.997 6.310 1.00 85.69 183 LEU A N 1
ATOM 1481 C CA . LEU A 1 183 ? -13.782 3.588 6.649 1.00 85.69 183 LEU A CA 1
ATOM 1482 C C . LEU A 1 183 ? -12.363 3.305 7.154 1.00 85.69 183 LEU A C 1
ATOM 1484 O O . LEU A 1 183 ? -11.392 3.902 6.692 1.00 85.69 183 LEU A O 1
ATOM 1488 N N . CYS A 1 184 ? -12.243 2.395 8.117 1.00 89.44 184 CYS A N 1
ATOM 1489 C CA . CYS A 1 184 ? -10.972 1.809 8.531 1.00 89.44 184 CYS A CA 1
ATOM 1490 C C . CYS A 1 184 ? -11.228 0.398 9.052 1.00 89.44 184 CYS A C 1
ATOM 1492 O O . CYS A 1 184 ? -11.925 0.235 10.055 1.00 89.44 184 CYS A O 1
ATOM 1494 N N . CYS A 1 185 ? -10.647 -0.600 8.399 1.00 88.38 185 CYS A N 1
ATOM 1495 C CA . CYS A 1 185 ? -10.884 -2.006 8.696 1.00 88.38 185 CYS A CA 1
ATOM 1496 C C . CYS A 1 185 ? -9.581 -2.807 8.598 1.00 88.38 185 CYS A C 1
ATOM 1498 O O . CYS A 1 185 ? -8.652 -2.457 7.861 1.00 88.38 185 CYS A O 1
ATOM 1500 N N . MET A 1 186 ? -9.507 -3.901 9.356 1.00 89.12 186 MET A N 1
ATOM 1501 C CA . MET A 1 186 ? -8.424 -4.869 9.209 1.00 89.12 186 MET A CA 1
ATOM 1502 C C . MET A 1 186 ? -8.689 -5.737 7.983 1.00 89.12 186 MET A C 1
ATOM 1504 O O . MET A 1 186 ? -9.795 -6.234 7.790 1.00 89.12 186 MET A O 1
ATOM 1508 N N . LEU A 1 187 ? -7.651 -5.983 7.193 1.00 84.81 187 LEU A N 1
ATOM 1509 C CA . LEU A 1 187 ? -7.686 -6.955 6.108 1.00 84.81 187 LEU A CA 1
ATOM 1510 C C . LEU A 1 187 ? -7.363 -8.333 6.693 1.00 84.81 187 LEU A C 1
ATOM 1512 O O . LEU A 1 187 ? -6.234 -8.816 6.605 1.00 84.81 187 LEU A O 1
ATOM 1516 N N . VAL A 1 188 ? -8.340 -8.937 7.370 1.00 68.19 188 VAL A N 1
ATOM 1517 C CA . VAL A 1 188 ? -8.202 -10.288 7.931 1.00 68.19 188 VAL A CA 1
ATOM 1518 C C . VAL A 1 188 ? -8.471 -11.276 6.810 1.00 68.19 188 VAL A C 1
ATOM 1520 O O . VAL A 1 188 ? -9.610 -11.387 6.377 1.00 68.19 188 VAL A O 1
ATOM 1523 N N . ASN A 1 189 ? -7.427 -11.954 6.322 1.00 48.44 189 ASN A N 1
ATOM 1524 C CA . ASN A 1 189 ? -7.521 -12.949 5.252 1.00 48.44 189 ASN A CA 1
ATOM 1525 C C . ASN A 1 189 ? -8.480 -12.502 4.143 1.00 48.44 189 ASN A C 1
ATOM 1527 O O . ASN A 1 189 ? -9.521 -13.128 3.949 1.00 48.44 189 ASN A O 1
ATOM 1531 N N . ALA A 1 190 ? -8.132 -11.428 3.422 1.00 43.91 190 ALA A N 1
ATOM 1532 C CA . ALA A 1 190 ? -8.698 -11.196 2.099 1.00 43.91 190 ALA A CA 1
ATOM 1533 C C . ALA A 1 190 ? -8.351 -12.438 1.274 1.00 43.91 190 ALA A C 1
ATOM 1535 O O . ALA A 1 190 ? -7.267 -12.553 0.697 1.00 43.91 190 ALA A O 1
ATOM 1536 N N . GLN A 1 191 ? -9.220 -13.444 1.352 1.00 39.69 191 GLN A N 1
ATOM 1537 C CA . GLN A 1 191 ? -9.175 -14.632 0.540 1.00 39.69 191 GLN A CA 1
ATOM 1538 C C . GLN A 1 191 ? -9.081 -14.060 -0.861 1.00 39.69 191 GLN A C 1
ATOM 1540 O O . GLN A 1 191 ? -9.928 -13.251 -1.240 1.00 39.69 191 GLN A O 1
ATOM 1545 N N . ARG A 1 192 ? -7.976 -14.352 -1.557 1.00 41.22 192 ARG A N 1
ATOM 1546 C CA . ARG A 1 192 ? -7.804 -14.013 -2.966 1.00 41.22 192 ARG A CA 1
ATOM 1547 C C . ARG A 1 192 ? -8.961 -14.688 -3.689 1.00 41.22 192 ARG A C 1
ATOM 1549 O O . ARG A 1 192 ? -8.832 -15.832 -4.110 1.00 41.22 192 ARG A O 1
ATOM 1556 N N . SER A 1 193 ? -10.107 -14.025 -3.726 1.00 35.59 193 SER A N 1
ATOM 1557 C CA . SER A 1 193 ? -11.254 -14.441 -4.493 1.00 35.59 193 SER A CA 1
ATOM 1558 C C . SER A 1 193 ? -10.754 -14.432 -5.931 1.00 35.59 193 SER A C 1
ATOM 1560 O O . SER A 1 193 ? -10.303 -13.391 -6.413 1.00 35.59 193 SER A O 1
ATOM 1562 N N . PRO A 1 194 ? -10.723 -15.588 -6.612 1.00 38.16 194 PRO A N 1
ATOM 1563 C CA . PRO A 1 194 ? -10.289 -15.657 -8.004 1.00 38.16 194 PRO A CA 1
ATOM 1564 C C . PRO A 1 194 ? -11.267 -14.925 -8.929 1.00 38.16 194 PRO A C 1
ATOM 1566 O O . PRO A 1 194 ? -11.002 -14.765 -10.118 1.00 38.16 194 PRO A O 1
ATOM 1569 N N . SER A 1 195 ? -12.425 -14.522 -8.401 1.00 37.16 195 SER A N 1
ATOM 1570 C CA . SER A 1 195 ? -13.465 -13.865 -9.160 1.00 37.16 195 SER A CA 1
ATOM 1571 C C . SER A 1 195 ? -13.191 -12.362 -9.225 1.00 37.16 195 SER A C 1
ATOM 1573 O O . SER A 1 195 ? -12.939 -11.698 -8.225 1.00 37.16 195 SER A O 1
ATOM 1575 N N . HIS A 1 196 ? -13.252 -11.812 -10.434 1.00 40.47 196 HIS A N 1
ATOM 1576 C CA . HIS A 1 196 ? -13.129 -10.387 -10.771 1.00 40.47 196 HIS A CA 1
ATOM 1577 C C . HIS A 1 196 ? -14.168 -9.459 -10.089 1.00 40.47 196 HIS A C 1
ATOM 1579 O O . HIS A 1 196 ? -14.340 -8.318 -10.519 1.00 40.47 196 HIS A O 1
ATOM 1585 N N . VAL A 1 197 ? -14.881 -9.944 -9.071 1.00 40.97 197 VAL A N 1
ATOM 1586 C CA . VAL A 1 197 ? -16.069 -9.336 -8.463 1.00 40.97 197 VAL A CA 1
ATOM 1587 C C . VAL A 1 197 ? -15.716 -8.444 -7.262 1.00 40.97 197 VAL A C 1
ATOM 1589 O O . VAL A 1 197 ? -16.501 -7.569 -6.922 1.00 40.97 197 VAL A O 1
ATOM 1592 N N . ASP A 1 198 ? -14.504 -8.560 -6.707 1.00 49.41 198 ASP A N 1
ATOM 1593 C CA . ASP A 1 198 ? -14.123 -7.904 -5.440 1.00 49.41 198 ASP A CA 1
ATOM 1594 C C . ASP A 1 198 ? -13.149 -6.715 -5.594 1.00 49.41 198 ASP A C 1
ATOM 1596 O O . ASP A 1 198 ? -12.517 -6.280 -4.633 1.00 49.41 198 ASP A O 1
ATOM 1600 N N . ASN A 1 199 ? -12.994 -6.169 -6.805 1.00 59.09 199 ASN A N 1
ATOM 1601 C CA . ASN A 1 199 ? -12.116 -5.020 -7.043 1.00 59.09 199 ASN A CA 1
ATOM 1602 C C . ASN A 1 199 ? -12.931 -3.724 -7.111 1.00 59.09 199 ASN A C 1
ATOM 1604 O O . ASN A 1 199 ? -13.792 -3.586 -7.979 1.00 59.09 199 ASN A O 1
ATOM 1608 N N . CYS A 1 200 ? -12.602 -2.743 -6.264 1.00 71.56 200 CYS A N 1
ATOM 1609 C CA . CYS A 1 200 ? -13.114 -1.377 -6.396 1.00 71.56 200 CYS A CA 1
ATOM 1610 C C . CYS A 1 200 ? -12.918 -0.876 -7.836 1.00 71.56 200 CYS A C 1
ATOM 1612 O O . CYS A 1 200 ? -11.784 -0.780 -8.324 1.00 71.56 200 CYS A O 1
ATOM 1614 N N . TYR A 1 201 ? -14.019 -0.534 -8.511 1.00 70.62 201 TYR A N 1
ATOM 1615 C CA . TYR A 1 201 ? -14.016 -0.090 -9.905 1.00 70.62 201 TYR A CA 1
ATOM 1616 C C . TYR A 1 201 ? -13.125 1.136 -10.096 1.00 70.62 201 TYR A C 1
ATOM 1618 O O . TYR A 1 201 ? -12.346 1.208 -11.044 1.00 70.62 201 TYR A O 1
ATOM 1626 N N . ALA A 1 202 ? -13.177 2.078 -9.155 1.00 72.56 202 ALA A N 1
ATOM 1627 C CA . ALA A 1 202 ? -12.379 3.293 -9.227 1.00 72.56 202 ALA A CA 1
ATOM 1628 C C . ALA A 1 202 ? -10.866 3.018 -9.118 1.00 72.56 202 ALA A C 1
ATOM 1630 O O . ALA A 1 202 ? -10.068 3.646 -9.817 1.00 72.56 202 ALA A O 1
ATOM 1631 N N . CYS A 1 203 ? -10.456 2.041 -8.302 1.00 74.75 203 CYS A N 1
ATOM 1632 C CA . CYS A 1 203 ? -9.062 1.591 -8.237 1.00 74.75 203 CYS A CA 1
ATOM 1633 C C . CYS A 1 203 ? -8.638 0.825 -9.492 1.00 74.75 203 CYS A C 1
ATOM 1635 O O . CYS A 1 203 ? -7.536 1.052 -9.995 1.00 74.75 203 CYS A O 1
ATOM 1637 N N . ALA A 1 204 ? -9.521 -0.018 -10.036 1.00 73.50 204 ALA A N 1
ATOM 1638 C CA . ALA A 1 204 ? -9.271 -0.736 -11.282 1.00 73.50 204 ALA A CA 1
ATOM 1639 C C . ALA A 1 204 ? -9.101 0.229 -12.469 1.00 73.50 204 ALA A C 1
ATOM 1641 O O . ALA A 1 204 ? -8.128 0.113 -13.215 1.00 73.50 204 ALA A O 1
ATOM 1642 N N . LYS A 1 205 ? -9.980 1.234 -12.590 1.00 72.06 205 LYS A N 1
ATOM 1643 C CA . LYS A 1 205 ? -9.893 2.298 -13.604 1.00 72.06 205 LYS A CA 1
ATOM 1644 C C . LYS A 1 205 ? -8.596 3.100 -13.474 1.00 72.06 205 LYS A C 1
ATOM 1646 O O . LYS A 1 205 ? -7.948 3.387 -14.475 1.00 72.06 205 LYS A O 1
ATOM 1651 N N . GLY A 1 206 ? -8.173 3.397 -12.244 1.00 65.69 206 GLY A N 1
ATOM 1652 C CA . GLY A 1 206 ? -6.890 4.046 -11.958 1.00 65.69 206 GLY A CA 1
ATOM 1653 C C . GLY A 1 206 ? -5.656 3.152 -12.144 1.00 65.69 206 GLY A C 1
ATOM 1654 O O . GLY A 1 206 ? -4.542 3.615 -11.902 1.00 65.69 206 GLY A O 1
ATOM 1655 N N . LYS A 1 207 ? -5.829 1.878 -12.532 1.00 70.56 207 LYS A N 1
ATOM 1656 C CA . LYS A 1 207 ? -4.766 0.859 -12.624 1.00 70.56 207 LYS A CA 1
ATOM 1657 C C . LYS A 1 207 ? -3.952 0.723 -11.320 1.00 70.56 207 LYS A C 1
ATOM 1659 O O . LYS A 1 207 ? -2.774 0.370 -11.356 1.00 70.56 207 LYS A O 1
ATOM 1664 N N . LYS A 1 208 ? -4.579 0.986 -10.163 1.00 74.62 208 LYS A N 1
ATOM 1665 C CA . LYS A 1 208 ? -3.965 0.901 -8.828 1.00 74.62 208 LYS A CA 1
ATOM 1666 C C . LYS A 1 208 ? -4.337 -0.390 -8.119 1.00 74.62 208 LYS A C 1
ATOM 1668 O O . LYS A 1 208 ? -5.509 -0.761 -8.050 1.00 74.62 208 LYS A O 1
ATOM 1673 N N . LYS A 1 209 ? -3.344 -1.063 -7.539 1.00 77.19 209 LYS A N 1
ATOM 1674 C CA . LYS A 1 209 ? -3.523 -2.355 -6.864 1.00 77.19 209 LYS A CA 1
ATOM 1675 C C . LYS A 1 209 ? -3.752 -2.187 -5.361 1.00 77.19 209 LYS A C 1
ATOM 1677 O O . LYS A 1 209 ? -2.913 -2.600 -4.559 1.00 77.19 209 LYS A O 1
ATOM 1682 N N . ILE A 1 210 ? -4.922 -1.688 -4.983 1.00 80.50 210 ILE A N 1
ATOM 1683 C CA . ILE A 1 210 ? -5.379 -1.586 -3.586 1.00 80.50 210 ILE A CA 1
ATOM 1684 C C . ILE A 1 210 ? -6.074 -2.888 -3.152 1.00 80.50 210 ILE A C 1
ATOM 1686 O O . ILE A 1 210 ? -6.717 -3.545 -3.962 1.00 80.50 210 ILE A O 1
ATOM 1690 N N . ASN A 1 211 ? -5.891 -3.295 -1.896 1.00 82.56 211 ASN A N 1
ATOM 1691 C CA . ASN A 1 211 ? -6.629 -4.389 -1.264 1.00 82.56 211 ASN A CA 1
ATOM 1692 C C . ASN A 1 211 ? -7.841 -3.814 -0.521 1.00 82.56 211 ASN A C 1
ATOM 1694 O O . ASN A 1 211 ? -7.664 -2.986 0.376 1.00 82.56 211 ASN A O 1
ATOM 1698 N N . HIS A 1 212 ? -9.041 -4.278 -0.851 1.00 79.81 212 HIS A N 1
ATOM 1699 C CA . HIS A 1 212 ? -10.294 -3.840 -0.233 1.00 79.81 212 HIS A CA 1
ATOM 1700 C C . HIS A 1 212 ? -10.831 -4.892 0.750 1.00 79.81 212 HIS A C 1
ATOM 1702 O O . HIS A 1 212 ? -10.507 -6.074 0.609 1.00 79.81 212 HIS A O 1
ATOM 1708 N N . PRO A 1 213 ? -11.604 -4.488 1.774 1.00 74.88 213 PRO A N 1
ATOM 1709 C CA . PRO A 1 213 ? -12.326 -5.426 2.630 1.00 74.88 213 PRO A CA 1
ATOM 1710 C C . PRO A 1 213 ? -13.450 -6.134 1.865 1.00 74.88 213 PRO A C 1
ATOM 1712 O O . PRO A 1 213 ? -14.113 -5.536 1.018 1.00 74.88 213 PRO A O 1
ATOM 1715 N N . ASN A 1 214 ? -13.711 -7.396 2.212 1.00 64.62 214 ASN A N 1
ATOM 1716 C CA . ASN A 1 214 ? -14.855 -8.134 1.679 1.00 64.62 214 ASN A CA 1
ATOM 1717 C C . ASN A 1 214 ? -16.149 -7.644 2.346 1.00 64.62 214 ASN A C 1
ATOM 1719 O O . ASN A 1 214 ? -16.256 -7.672 3.570 1.00 64.62 214 ASN A O 1
ATOM 1723 N N . GLY A 1 215 ? -17.145 -7.255 1.548 1.00 56.09 215 GLY A N 1
ATOM 1724 C CA . GLY A 1 215 ? -18.511 -7.005 2.023 1.00 56.09 215 GLY A CA 1
ATOM 1725 C C . GLY A 1 215 ? -18.758 -5.687 2.770 1.00 56.09 215 GLY A C 1
ATOM 1726 O O . GLY A 1 215 ? -19.902 -5.433 3.135 1.00 56.09 215 GLY A O 1
ATOM 1727 N N . GLU A 1 216 ? -17.749 -4.836 2.982 1.00 55.69 216 GLU A N 1
ATOM 1728 C CA . GLU A 1 216 ? -17.964 -3.478 3.503 1.00 55.69 216 GLU A CA 1
ATOM 1729 C C . GLU A 1 216 ? -18.211 -2.495 2.348 1.00 55.69 216 GLU A C 1
ATOM 1731 O O . GLU A 1 216 ? -17.391 -2.383 1.430 1.00 55.69 216 GLU A O 1
ATOM 1736 N N . GLU A 1 217 ? -19.334 -1.767 2.394 1.00 59.81 217 GLU A N 1
ATOM 1737 C CA . GLU A 1 217 ? -19.623 -0.696 1.436 1.00 59.81 217 GLU A CA 1
ATOM 1738 C C . GLU A 1 217 ? -18.577 0.420 1.560 1.00 59.81 217 GLU A C 1
ATOM 1740 O O . GLU A 1 217 ? -18.391 1.023 2.618 1.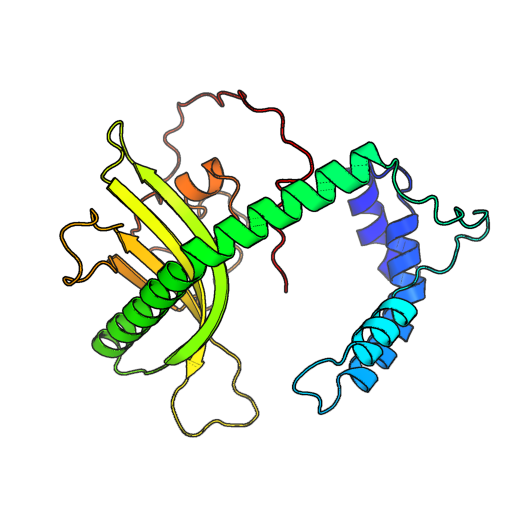00 59.81 217 GLU A O 1
ATOM 1745 N N . HIS A 1 218 ? -17.887 0.692 0.455 1.00 59.12 218 HIS A N 1
ATOM 1746 C CA . HIS A 1 218 ? -16.903 1.760 0.322 1.00 59.12 218 HIS A CA 1
ATOM 1747 C C . HIS A 1 218 ? -17.092 2.467 -1.027 1.00 59.12 218 HIS A C 1
ATOM 1749 O O . HIS A 1 218 ? -17.572 1.875 -2.003 1.00 59.12 218 HIS A O 1
ATOM 1755 N N . PHE A 1 219 ? -16.729 3.746 -1.102 1.00 55.94 219 PHE A N 1
ATOM 1756 C CA . PHE A 1 219 ? -16.901 4.556 -2.305 1.00 55.94 219 PHE A CA 1
ATOM 1757 C C . PHE A 1 219 ? -16.063 3.997 -3.463 1.00 55.94 219 PHE A C 1
ATOM 1759 O O . PHE A 1 219 ? -14.858 3.783 -3.350 1.00 55.94 219 PHE A O 1
ATOM 1766 N N . GLY A 1 220 ? -16.718 3.752 -4.603 1.00 51.50 220 GLY A N 1
ATOM 1767 C CA . GLY A 1 220 ? -16.112 3.122 -5.784 1.00 51.50 220 GLY A CA 1
ATOM 1768 C C . GLY A 1 220 ? -16.248 1.593 -5.850 1.00 51.50 220 GLY A C 1
ATOM 1769 O O . GLY A 1 220 ? -15.870 1.008 -6.865 1.00 51.50 220 GLY A O 1
ATOM 1770 N N . GLY A 1 221 ? -16.827 0.952 -4.828 1.00 47.56 221 GLY A N 1
ATOM 1771 C CA . GLY A 1 221 ? -17.051 -0.498 -4.746 1.00 47.56 221 GLY A CA 1
ATOM 1772 C C . GLY A 1 221 ? -18.268 -1.041 -5.511 1.00 47.56 221 GLY A C 1
ATOM 1773 O O . GLY A 1 221 ? -18.709 -2.149 -5.226 1.00 47.56 221 GLY A O 1
ATOM 1774 N N . HIS A 1 222 ? -18.859 -0.293 -6.454 1.00 49.56 222 HIS A N 1
ATOM 1775 C CA . HIS A 1 222 ? -20.038 -0.788 -7.172 1.00 49.56 222 HIS A CA 1
ATOM 1776 C C . HIS A 1 222 ? -19.705 -2.003 -8.061 1.00 49.56 222 HIS A C 1
ATOM 1778 O O . HIS A 1 222 ? -18.749 -1.939 -8.841 1.00 49.56 222 HIS A O 1
ATOM 1784 N N . PRO A 1 223 ? -20.519 -3.079 -8.019 1.00 42.50 223 PRO A N 1
ATOM 1785 C CA . PRO A 1 223 ? -20.430 -4.160 -8.991 1.00 42.50 223 PRO A CA 1
ATOM 1786 C C . PRO A 1 223 ? -20.732 -3.617 -10.392 1.00 42.50 223 PRO A C 1
ATOM 1788 O O . PRO A 1 223 ? -21.551 -2.710 -10.557 1.00 42.50 223 PRO A O 1
ATOM 1791 N N . ARG A 1 224 ? -20.038 -4.162 -11.401 1.00 38.06 224 ARG A N 1
ATOM 1792 C CA . ARG A 1 224 ? -20.128 -3.759 -12.815 1.00 38.06 224 ARG A CA 1
ATOM 1793 C C . ARG A 1 224 ? -21.578 -3.464 -13.223 1.00 38.06 224 ARG A C 1
ATOM 1795 O O . ARG A 1 224 ? -22.384 -4.386 -13.315 1.00 38.06 224 ARG A O 1
ATOM 1802 N N . LYS A 1 225 ? -21.888 -2.214 -13.583 1.00 35.22 225 LYS A N 1
ATOM 1803 C CA . LYS A 1 225 ? -22.965 -1.978 -14.547 1.00 35.22 225 LYS A CA 1
ATOM 1804 C C . LYS A 1 225 ? -22.420 -2.422 -15.901 1.00 35.22 225 LYS A C 1
ATOM 1806 O O . LYS A 1 225 ? -21.551 -1.776 -16.475 1.00 35.22 225 LYS A O 1
ATOM 1811 N N . THR A 1 226 ? -22.865 -3.585 -16.358 1.00 34.41 226 THR A N 1
ATOM 1812 C CA . THR A 1 226 ? -22.694 -4.061 -17.733 1.00 34.41 226 THR A CA 1
ATOM 1813 C C . THR A 1 226 ? -23.215 -2.989 -18.689 1.00 34.41 226 THR A C 1
ATOM 1815 O O . THR A 1 226 ? -24.427 -2.863 -18.842 1.00 34.41 226 THR A O 1
ATOM 1818 N N . GLY A 1 227 ? -22.334 -2.184 -19.285 1.00 35.81 227 GLY A N 1
ATOM 1819 C CA . GLY A 1 227 ? -22.774 -1.198 -20.274 1.00 35.81 227 GLY A CA 1
ATOM 1820 C C . GLY A 1 227 ? -21.771 -0.141 -20.726 1.00 35.81 227 GLY A C 1
ATOM 1821 O O . GLY A 1 227 ? -21.984 0.424 -21.790 1.00 35.81 227 GLY A O 1
ATOM 1822 N N . GLU A 1 228 ? -20.689 0.133 -19.995 1.00 36.16 228 GLU A N 1
ATOM 1823 C CA . GLU A 1 228 ? -19.743 1.178 -20.416 1.00 36.16 228 GLU A CA 1
ATOM 1824 C C . GLU A 1 228 ? -18.542 0.564 -21.139 1.00 36.16 228 GLU A C 1
ATOM 1826 O O . GLU A 1 228 ? -17.733 -0.158 -20.556 1.00 36.16 228 GLU A O 1
ATOM 1831 N N . THR A 1 229 ? -18.489 0.816 -22.447 1.00 39.25 229 THR A N 1
ATOM 1832 C CA . THR A 1 229 ? -17.403 0.450 -23.356 1.00 39.25 229 THR A CA 1
ATOM 1833 C C . THR A 1 229 ? -16.081 1.040 -22.885 1.00 39.25 229 THR A C 1
ATOM 1835 O O . THR A 1 229 ? -16.007 2.218 -22.540 1.00 39.25 229 THR A O 1
ATOM 1838 N N . GLU A 1 230 ? -15.047 0.200 -22.888 1.00 38.03 230 GLU A N 1
ATOM 1839 C CA . GLU A 1 230 ? -13.662 0.561 -22.605 1.00 38.03 230 GLU A CA 1
ATOM 1840 C C . GLU A 1 230 ? -13.218 1.677 -23.558 1.00 38.03 230 GLU A C 1
ATOM 1842 O O . GLU A 1 230 ? -12.940 1.435 -24.730 1.00 38.03 230 GLU A O 1
ATOM 1847 N N . ASP A 1 231 ? -13.186 2.915 -23.065 1.00 37.00 231 ASP A N 1
ATOM 1848 C CA . ASP A 1 231 ? -12.578 4.022 -23.794 1.00 37.00 231 ASP A CA 1
ATOM 1849 C C . ASP A 1 231 ? -11.055 3.906 -23.629 1.00 37.00 231 ASP A C 1
ATOM 1851 O O . ASP A 1 231 ? -10.450 4.391 -22.665 1.00 37.00 231 ASP A O 1
ATOM 1855 N N . ASP A 1 232 ? -10.454 3.138 -24.540 1.00 39.56 232 ASP A N 1
ATOM 1856 C CA . ASP A 1 232 ? -9.018 2.895 -24.676 1.00 39.56 232 ASP A CA 1
ATOM 1857 C C . ASP A 1 232 ? -8.308 4.146 -25.217 1.00 39.56 232 ASP A C 1
ATOM 1859 O O . ASP A 1 232 ? -7.740 4.174 -26.306 1.00 39.56 232 ASP A O 1
ATOM 1863 N N . CYS A 1 233 ? -8.354 5.230 -24.446 1.00 39.09 233 CYS A N 1
ATOM 1864 C CA . CYS A 1 233 ? -7.629 6.458 -24.746 1.00 39.09 233 CYS A CA 1
ATOM 1865 C C . CYS A 1 233 ? -6.486 6.647 -23.748 1.00 39.09 233 CYS A C 1
ATOM 1867 O O . CYS A 1 233 ? -6.492 7.536 -22.896 1.00 39.09 233 CYS A O 1
ATOM 1869 N N . GLY A 1 234 ? -5.466 5.795 -23.858 1.00 33.34 234 GLY A N 1
ATOM 1870 C CA . GLY A 1 234 ? -4.203 6.012 -23.163 1.00 33.34 234 GLY A CA 1
ATOM 1871 C C . GLY A 1 234 ? -3.223 4.866 -23.342 1.00 33.34 234 GLY A C 1
ATOM 1872 O O . GLY A 1 234 ? -3.178 3.963 -22.505 1.00 33.34 234 GLY A O 1
ATOM 1873 N N . CYS A 1 235 ? -2.394 4.941 -24.390 1.00 28.62 235 CYS A N 1
ATOM 1874 C CA . CYS A 1 235 ? -1.220 4.083 -24.556 1.00 28.62 235 CYS A CA 1
ATOM 1875 C C . CYS A 1 235 ? -0.505 3.908 -23.203 1.00 28.62 235 CYS A C 1
ATOM 1877 O O . CYS A 1 235 ? -0.045 4.906 -22.633 1.00 28.62 235 CYS A O 1
ATOM 1879 N N . PRO A 1 236 ? -0.383 2.678 -22.669 1.00 34.09 236 PRO A N 1
ATOM 1880 C CA . PRO A 1 236 ? 0.321 2.456 -21.420 1.00 34.09 236 PRO A CA 1
ATOM 1881 C C . PRO A 1 236 ? 1.782 2.838 -21.633 1.00 34.09 236 PRO A C 1
ATOM 1883 O O . PRO A 1 236 ? 2.514 2.168 -22.364 1.00 34.09 236 PRO A O 1
ATOM 1886 N N . SER A 1 237 ? 2.241 3.921 -21.004 1.00 37.03 237 SER A N 1
ATOM 1887 C CA . SER A 1 237 ? 3.679 4.088 -20.851 1.00 37.03 237 SER A CA 1
ATOM 1888 C C . SER A 1 237 ? 4.154 2.926 -19.977 1.00 37.03 237 SER A C 1
ATOM 1890 O O . SER A 1 237 ? 3.633 2.704 -18.885 1.00 37.03 237 SER A O 1
ATOM 1892 N N . THR A 1 238 ? 5.112 2.148 -20.469 1.00 37.16 238 THR A N 1
ATOM 1893 C CA . THR A 1 238 ? 5.649 0.903 -19.881 1.00 37.16 238 THR A CA 1
ATOM 1894 C C . THR A 1 238 ? 6.264 1.054 -18.476 1.00 37.16 238 THR A C 1
ATOM 1896 O O . THR A 1 238 ? 6.871 0.126 -17.952 1.00 37.16 238 THR A O 1
ATOM 1899 N N . ILE A 1 239 ? 6.107 2.221 -17.848 1.00 44.38 239 ILE A N 1
ATOM 1900 C CA . ILE A 1 239 ? 6.676 2.635 -16.561 1.00 44.38 239 ILE A CA 1
ATOM 1901 C C . ILE A 1 239 ? 5.571 2.814 -15.493 1.00 44.38 239 ILE A C 1
ATOM 1903 O O . ILE A 1 239 ? 5.865 3.047 -14.316 1.00 44.38 239 ILE A O 1
ATOM 1907 N N . ASP A 1 240 ? 4.295 2.686 -15.868 1.00 41.66 240 ASP A N 1
ATOM 1908 C CA . ASP A 1 240 ? 3.138 2.782 -14.963 1.00 41.66 240 ASP A CA 1
ATOM 1909 C C . ASP A 1 240 ? 2.724 1.414 -14.402 1.00 41.66 240 ASP A C 1
ATOM 1911 O O . ASP A 1 240 ? 1.559 1.025 -14.376 1.00 41.66 240 ASP A O 1
ATOM 1915 N N . VAL A 1 241 ? 3.720 0.646 -13.961 1.00 44.06 241 VAL A N 1
ATOM 1916 C CA . VAL A 1 241 ? 3.501 -0.633 -13.285 1.00 44.06 241 VAL A CA 1
ATOM 1917 C C . VAL A 1 241 ? 3.502 -0.382 -11.779 1.00 44.06 241 VAL A C 1
ATOM 1919 O O . VAL A 1 241 ? 4.504 0.057 -11.213 1.00 44.06 241 VAL A O 1
ATOM 1922 N N . ASP A 1 242 ? 2.362 -0.631 -11.137 1.00 43.12 242 ASP A N 1
ATOM 1923 C CA . ASP A 1 242 ? 2.201 -0.558 -9.685 1.00 43.12 242 ASP A CA 1
ATOM 1924 C C . ASP A 1 242 ? 2.860 -1.801 -9.062 1.00 43.12 242 ASP A C 1
ATOM 1926 O O . ASP A 1 242 ? 2.285 -2.899 -9.029 1.00 43.12 242 ASP A O 1
ATOM 1930 N N . TYR A 1 243 ? 4.129 -1.667 -8.671 1.00 42.16 243 TYR A N 1
ATOM 1931 C CA . TYR A 1 243 ? 4.869 -2.735 -8.006 1.00 42.16 243 TYR A CA 1
ATOM 1932 C C . TYR A 1 243 ? 4.430 -2.807 -6.544 1.00 42.16 243 TYR A C 1
ATOM 1934 O O . TYR A 1 243 ? 4.708 -1.909 -5.753 1.00 42.16 243 TYR A O 1
ATOM 1942 N N . ARG A 1 244 ? 3.772 -3.909 -6.172 1.00 39.47 244 ARG A N 1
ATOM 1943 C CA . ARG A 1 244 ? 3.646 -4.292 -4.765 1.00 39.47 244 ARG A CA 1
ATOM 1944 C C . ARG A 1 244 ? 5.011 -4.802 -4.314 1.00 39.47 244 ARG A C 1
ATOM 1946 O O . ARG A 1 244 ? 5.443 -5.855 -4.774 1.00 39.47 244 ARG A O 1
ATOM 1953 N N . PHE A 1 245 ? 5.692 -4.044 -3.463 1.00 31.78 245 PHE A N 1
ATOM 1954 C CA . PHE A 1 245 ? 6.856 -4.553 -2.747 1.00 31.78 245 PHE A CA 1
ATOM 1955 C C . PHE A 1 245 ? 6.333 -5.481 -1.643 1.00 31.78 245 PHE A C 1
ATOM 1957 O O . PHE A 1 245 ? 5.608 -5.023 -0.758 1.00 31.78 245 PHE A O 1
ATOM 1964 N N . PHE A 1 246 ? 6.615 -6.777 -1.775 1.00 31.81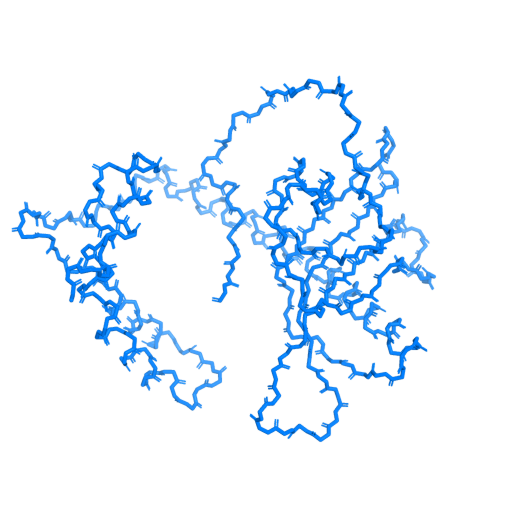 246 PHE A N 1
ATOM 1965 C CA . PHE A 1 246 ? 6.363 -7.797 -0.756 1.00 31.81 246 PHE A CA 1
ATOM 1966 C C . PHE A 1 246 ? 7.652 -8.060 0.014 1.00 31.81 246 PHE A C 1
ATOM 1968 O O . PHE A 1 246 ? 8.714 -8.085 -0.649 1.00 31.81 246 PHE A O 1
#

Radius of gyration: 22.14 Å; chains: 1; bounding box: 52×54×51 Å